Protein AF-0000000068642844 (afdb_homodimer)

Solvent-accessible surface area (backbone atoms only — not comparable to full-atom values): 12748 Å² total; per-residue (Å²): 111,54,61,69,45,54,48,54,63,33,48,51,56,61,59,34,71,66,78,51,74,64,69,47,71,67,43,57,67,47,71,71,44,76,55,94,58,33,40,36,38,28,35,49,45,54,92,44,57,76,65,38,36,36,42,37,24,33,62,38,26,40,36,41,37,33,53,36,61,49,95,71,37,71,58,40,59,36,77,45,76,43,80,50,61,90,54,42,29,34,56,38,30,31,28,41,70,45,94,80,23,37,37,41,37,35,28,30,41,31,71,91,63,46,71,77,67,76,119,107,56,62,69,45,55,47,54,62,34,48,50,57,63,59,35,72,67,78,54,73,62,70,46,72,68,45,56,66,46,70,72,43,76,55,94,60,32,39,35,38,30,34,49,45,52,91,46,56,74,66,36,35,34,43,36,22,33,63,40,26,40,35,41,37,33,54,36,63,48,97,76,35,73,59,39,59,39,77,46,76,44,80,50,59,89,55,42,29,35,58,37,28,31,28,40,69,44,94,82,23,37,37,39,37,35,28,29,40,31,71,92,64,46,69,76,68,73,120

Secondary structure (DSSP, 8-state):
--HHHHHHHTHHHHS----S---S----B---EEETTEEEEEEE-TTS-GGGEEEEEETTEEEEEEEEEETTEEEEEEEEEEEPPTTEEEEEEEEEE-TTSEEEEEEEEPGGG------/--HHHHHHHTHHHHS----S---S----B---EEETTEEEEEEE-TTS-GGGEEEEEETTEEEEEEEEEETTEEEEEEEEEEEPPTTEEEEEEEEEE-TTSEEEEEEEEPGGG------

pLDDT: mean 72.91, std 22.89, range [21.0, 96.38]

Nearest PDB structures (foldseek):
  4m5t-assembly3_A  TM=8.965E-01  e=1.259E-07  Homo sapiens
  3l1f-assembly1_A-2  TM=8.353E-01  e=9.390E-08  Bos taurus
  3l1e-assembly1_A-2  TM=8.407E-01  e=1.056E-07  Bos taurus
  7pe3-assembly1_B  TM=7.531E-01  e=1.172E-06  Caenorhabditis elegans
  7pe3-assembly1_A  TM=6.567E-01  e=1.593E-07  Caenorhabditis elegans

Structure (mmCIF, N/CA/C/O backbone):
data_AF-0000000068642844-model_v1
#
loop_
_entity.id
_entity.type
_entity.pdbx_description
1 polymer 'SHSP domain-containing protein'
#
loop_
_atom_site.group_PDB
_atom_site.id
_atom_site.type_symbol
_atom_site.label_atom_id
_atom_site.label_alt_id
_atom_site.label_comp_id
_atom_site.label_asym_id
_atom_site.label_entity_id
_atom_site.label_seq_id
_atom_site.pdbx_PDB_ins_code
_atom_site.Cartn_x
_atom_site.Cartn_y
_atom_site.Cartn_z
_atom_site.occupancy
_atom_site.B_iso_or_equiv
_atom_site.auth_seq_id
_atom_site.auth_comp_id
_atom_site.auth_asym_id
_atom_site.auth_atom_id
_atom_site.pdbx_PDB_model_num
ATOM 1 N N . MET A 1 1 ? -1.333 -20.781 7.055 1 21.02 1 MET A N 1
ATOM 2 C CA . MET A 1 1 ? -2.396 -20.062 6.367 1 21.02 1 MET A CA 1
ATOM 3 C C . MET A 1 1 ? -2.52 -18.641 6.902 1 21.02 1 MET A C 1
ATOM 5 O O . MET A 1 1 ? -3.189 -17.797 6.301 1 21.02 1 MET A O 1
ATOM 9 N N . ILE A 1 2 ? -2.156 -18.453 8.125 1 24.56 2 ILE A N 1
ATOM 10 C CA . ILE A 1 2 ? -2.572 -17.5 9.148 1 24.56 2 ILE A CA 1
ATOM 11 C C . ILE A 1 2 ? -1.761 -16.219 9.023 1 24.56 2 ILE A C 1
ATOM 13 O O . ILE A 1 2 ? -2.008 -15.25 9.742 1 24.56 2 ILE A O 1
ATOM 17 N N . TYR A 1 3 ? -0.705 -16.375 8.148 1 29.3 3 TYR A N 1
ATOM 18 C CA . TYR A 1 3 ? 0.288 -15.359 8.477 1 29.3 3 TYR A CA 1
ATOM 19 C C . TYR A 1 3 ? -0.154 -13.992 7.977 1 29.3 3 TYR A C 1
ATOM 21 O O . TYR A 1 3 ? -0.061 -13 8.703 1 29.3 3 TYR A O 1
ATOM 29 N N . ALA A 1 4 ? -0.386 -13.984 6.707 1 34.44 4 ALA A N 1
ATOM 30 C CA . ALA A 1 4 ? -0.842 -12.68 6.234 1 34.44 4 ALA A CA 1
ATOM 31 C C . ALA A 1 4 ? -2.146 -12.273 6.918 1 34.44 4 ALA A C 1
ATOM 33 O O . ALA A 1 4 ? -2.49 -11.094 6.957 1 34.44 4 ALA A O 1
ATOM 34 N N . THR A 1 5 ? -2.861 -13.336 7.203 1 36.44 5 THR A N 1
ATOM 35 C CA . THR A 1 5 ? -4.129 -13.094 7.883 1 36.44 5 THR A CA 1
ATOM 36 C C . THR A 1 5 ? -3.902 -12.391 9.219 1 36.44 5 THR A C 1
ATOM 38 O O . THR A 1 5 ? -4.68 -11.523 9.602 1 36.44 5 THR A O 1
ATOM 41 N N . LEU A 1 6 ? -2.9 -12.844 9.93 1 34.53 6 LEU A N 1
ATOM 42 C CA . LEU A 1 6 ? -2.635 -12.297 11.258 1 34.53 6 LEU A CA 1
ATOM 43 C C . LEU A 1 6 ? -2.186 -10.844 11.164 1 34.53 6 LEU A C 1
ATOM 45 O O . LEU A 1 6 ? -2.504 -10.039 12.039 1 34.53 6 LEU A O 1
ATOM 49 N N . ILE A 1 7 ? -1.328 -10.617 10.18 1 40.53 7 ILE A N 1
ATOM 50 C CA . ILE A 1 7 ? -0.937 -9.219 10.047 1 40.53 7 ILE A CA 1
ATOM 51 C C . ILE A 1 7 ? -2.176 -8.359 9.82 1 40.53 7 ILE A C 1
ATOM 53 O O . ILE A 1 7 ? -2.314 -7.289 10.422 1 40.53 7 ILE A O 1
ATOM 57 N N . ILE A 1 8 ? -2.965 -8.797 8.82 1 43.09 8 ILE A N 1
ATOM 58 C CA . ILE A 1 8 ? -4.113 -8.086 8.273 1 43.09 8 ILE A CA 1
ATOM 59 C C . ILE A 1 8 ? -5.301 -8.211 9.227 1 43.09 8 ILE A C 1
ATOM 61 O O . ILE A 1 8 ? -6.242 -7.414 9.172 1 43.09 8 ILE A O 1
ATOM 65 N N . SER A 1 9 ? -5.48 -9.438 9.727 1 37.12 9 SER A N 1
ATOM 66 C CA . SER A 1 9 ? -6.688 -9.531 10.547 1 37.12 9 SER A CA 1
ATOM 67 C C . SER A 1 9 ? -6.895 -8.273 11.375 1 37.12 9 SER A C 1
ATOM 69 O O . SER A 1 9 ? -7.996 -7.723 11.414 1 37.12 9 SER A O 1
ATOM 71 N N . ASP A 1 10 ? -6.242 -8.148 12.539 1 35.81 10 ASP A N 1
ATOM 72 C CA . ASP A 1 10 ? -6.559 -6.941 13.305 1 35.81 10 ASP A CA 1
ATOM 73 C C . ASP A 1 10 ? -5.699 -5.762 12.852 1 35.81 10 ASP A C 1
ATOM 75 O O . ASP A 1 10 ? -4.559 -5.617 13.289 1 35.81 10 ASP A O 1
ATOM 79 N N . ALA A 1 11 ? -5.605 -5.527 11.539 1 41.84 11 ALA A N 1
ATOM 80 C CA . ALA A 1 11 ? -5.023 -4.199 11.352 1 41.84 11 ALA A CA 1
ATOM 81 C C . ALA A 1 11 ? -5.137 -3.363 12.625 1 41.84 11 ALA A C 1
ATOM 83 O O . ALA A 1 11 ? -4.27 -2.535 12.906 1 41.84 11 ALA A O 1
ATOM 84 N N . ARG A 1 12 ? -6.316 -3.461 13.211 1 42.38 12 ARG A N 1
ATOM 85 C CA . ARG A 1 12 ? -6.434 -3.021 14.594 1 42.38 12 ARG A CA 1
ATOM 86 C C . ARG A 1 12 ? -5.375 -3.682 15.469 1 42.38 12 ARG A C 1
ATOM 88 O O . ARG A 1 12 ? -4.883 -3.074 16.422 1 42.38 12 ARG A O 1
ATOM 95 N N . SER A 1 13 ? -5.242 -4.996 15.383 1 40.84 13 SER A N 1
ATOM 96 C CA . SER A 1 13 ? -4.242 -5.699 16.172 1 40.84 13 SER A CA 1
ATOM 97 C C . SER A 1 13 ? -2.83 -5.289 15.773 1 40.84 13 SER A C 1
ATOM 99 O O . SER A 1 13 ? -1.919 -5.289 16.609 1 40.84 13 SER A O 1
ATOM 101 N N . VAL A 1 14 ? -2.469 -5.359 14.508 1 39.28 14 VAL A N 1
ATOM 102 C CA . VAL A 1 14 ? -1.163 -4.82 14.141 1 39.28 14 VAL A CA 1
ATOM 103 C C . VAL A 1 14 ? -1.041 -3.383 14.641 1 39.28 14 VAL A C 1
ATOM 105 O O . VAL A 1 14 ? 0.034 -2.955 15.07 1 39.28 14 VAL A O 1
ATOM 108 N N . PHE A 1 15 ? -1.963 -2.588 14.32 1 45.53 15 PHE A N 1
ATOM 109 C CA . PHE A 1 15 ? -1.965 -1.249 14.898 1 45.53 15 PHE A CA 1
ATOM 110 C C . PHE A 1 15 ? -2.609 -1.258 16.281 1 45.53 15 PHE A C 1
ATOM 112 O O . PHE A 1 15 ? -2.592 -0.247 16.984 1 45.53 15 PHE A O 1
ATOM 119 N N . GLY A 1 16 ? -2.41 -2.307 16.953 1 41.41 16 GLY A N 1
ATOM 120 C CA . GLY A 1 16 ? -2.891 -2.457 18.328 1 41.41 16 GLY A CA 1
ATOM 121 C C . GLY A 1 16 ? -4.074 -1.562 18.641 1 41.41 16 GLY A C 1
ATOM 122 O O . GLY A 1 16 ? -4.328 -0.585 17.938 1 41.41 16 GLY A O 1
ATOM 123 N N . PRO A 1 17 ? -5.074 -2.119 19.281 1 39.34 17 PRO A N 1
ATOM 124 C CA . PRO A 1 17 ? -6.137 -1.255 19.797 1 39.34 17 PRO A CA 1
ATOM 125 C C . PRO A 1 17 ? -5.602 0.065 20.344 1 39.34 17 PRO A C 1
ATOM 127 O O . PRO A 1 17 ? -4.672 0.069 21.156 1 39.34 17 PRO A O 1
ATOM 130 N N . THR A 1 18 ? -5.379 0.963 19.547 1 38.22 18 THR A N 1
ATOM 131 C CA . THR A 1 18 ? -5.102 2.197 20.266 1 38.22 18 THR A CA 1
ATOM 132 C C . THR A 1 18 ? -6.156 2.436 21.344 1 38.22 18 THR A C 1
ATOM 134 O O . THR A 1 18 ? -7.352 2.469 21.062 1 38.22 18 THR A O 1
ATOM 137 N N . SER A 1 19 ? -6.043 1.751 22.422 1 38.59 19 SER A N 1
ATOM 138 C CA . SER A 1 19 ? -6.848 2.023 23.609 1 38.59 19 SER A CA 1
ATOM 139 C C . SER A 1 19 ? -7.344 3.465 23.625 1 38.59 19 SER A C 1
ATOM 141 O O . SER A 1 19 ? -8 3.893 24.578 1 38.59 19 SER A O 1
ATOM 143 N N . GLY A 1 20 ? -6.594 4.422 23.125 1 38.56 20 GLY A N 1
ATOM 144 C CA . GLY A 1 20 ? -7.129 5.746 23.391 1 38.56 20 GLY A CA 1
ATOM 145 C C . GLY A 1 20 ? -8.477 5.992 22.734 1 38.56 20 GLY A C 1
ATOM 146 O O . GLY A 1 20 ? -8.867 5.266 21.828 1 38.56 20 GLY A O 1
ATOM 147 N N . THR A 1 21 ? -9.367 6.605 23.5 1 37.5 21 THR A N 1
ATOM 148 C CA . THR A 1 21 ? -10.656 7.137 23.078 1 37.5 21 THR A CA 1
ATOM 149 C C . THR A 1 21 ? -10.578 7.641 21.641 1 37.5 21 THR A C 1
ATOM 151 O O . THR A 1 21 ? -9.805 8.547 21.328 1 37.5 21 THR A O 1
ATOM 154 N N . VAL A 1 22 ? -10.383 6.754 20.719 1 41.34 22 VAL A N 1
ATOM 155 C CA . VAL A 1 22 ? -10.508 7.152 19.328 1 41.34 22 VAL A CA 1
ATOM 156 C C . VAL A 1 22 ? -11.617 8.195 19.172 1 41.34 22 VAL A C 1
ATOM 158 O O . VAL A 1 22 ? -12.805 7.859 19.219 1 41.34 22 VAL A O 1
ATOM 161 N N . THR A 1 23 ? -11.664 9.133 20.031 1 40.03 23 THR A N 1
ATOM 162 C CA . THR A 1 23 ? -12.609 10.211 19.75 1 40.03 23 THR A CA 1
ATOM 163 C C . THR A 1 23 ? -12.484 10.688 18.312 1 40.03 23 THR A C 1
ATOM 165 O O . THR A 1 23 ? -13.016 11.742 17.953 1 40.03 23 THR A O 1
ATOM 168 N N . GLY A 1 24 ? -11.383 10.305 17.688 1 40.66 24 GLY A N 1
ATOM 169 C CA . GLY A 1 24 ? -11.242 11.047 16.438 1 40.66 24 GLY A CA 1
ATOM 170 C C . GLY A 1 24 ? -12.328 10.727 15.43 1 40.66 24 GLY A C 1
ATOM 171 O O . GLY A 1 24 ? -12.945 9.664 15.492 1 40.66 24 GLY A O 1
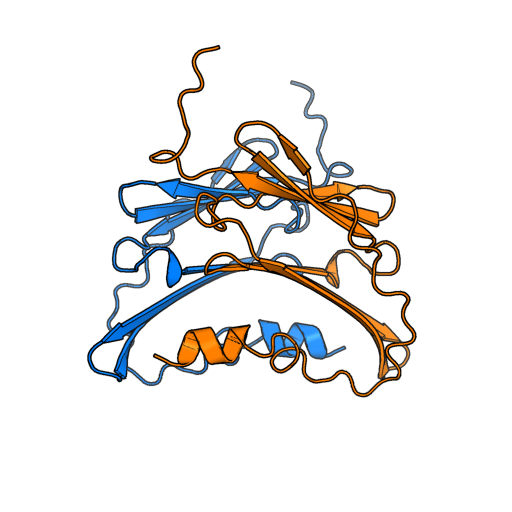ATOM 172 N N . ARG A 1 25 ? -13.031 11.711 15 1 40.5 25 ARG A N 1
ATOM 173 C CA . ARG A 1 25 ? -13.953 11.617 13.875 1 40.5 25 ARG A CA 1
ATOM 174 C C . ARG A 1 25 ? -13.445 10.617 12.836 1 40.5 25 ARG A C 1
ATOM 176 O O . ARG A 1 25 ? -12.297 10.695 12.398 1 40.5 25 ARG A O 1
ATOM 183 N N . PRO A 1 26 ? -13.938 9.367 12.883 1 45.16 26 PRO A N 1
ATOM 184 C CA . PRO A 1 26 ? -13.555 8.453 11.805 1 45.16 26 PRO A CA 1
ATOM 185 C C . PRO A 1 26 ? -13.227 9.18 10.5 1 45.16 26 PRO A C 1
ATOM 187 O O . PRO A 1 26 ? -13.891 10.156 10.148 1 45.16 26 PRO A O 1
ATOM 190 N N . ALA A 1 27 ? -12 9.398 10.211 1 49.88 27 ALA A N 1
ATOM 191 C CA . ALA A 1 27 ? -11.734 9.945 8.875 1 49.88 27 ALA A CA 1
ATOM 192 C C . ALA A 1 27 ? -12.852 9.57 7.902 1 49.88 27 ALA A C 1
ATOM 194 O O . ALA A 1 27 ? -13.305 8.43 7.883 1 49.88 27 ALA A O 1
ATOM 195 N N . SER A 1 28 ? -13.844 10.438 7.746 1 55.81 28 SER A N 1
ATOM 196 C CA . SER A 1 28 ? -14.984 10.25 6.848 1 55.81 28 SER A CA 1
ATOM 197 C C . SER A 1 28 ? -14.555 9.586 5.547 1 55.81 28 SER A C 1
ATOM 199 O O . SER A 1 28 ? -13.586 10.008 4.914 1 55.81 28 SER A O 1
ATOM 201 N N . MET A 1 29 ? -14.57 8.219 5.535 1 61.22 29 MET A N 1
ATOM 202 C CA . MET A 1 29 ? -14.5 7.488 4.27 1 61.22 29 MET A CA 1
ATOM 203 C C . MET A 1 29 ? -15.344 8.18 3.197 1 61.22 29 MET A C 1
ATOM 205 O O . MET A 1 29 ? -16.5 8.523 3.438 1 61.22 29 MET A O 1
ATOM 209 N N . GLY A 1 30 ? -14.617 8.875 2.34 1 63.72 30 GLY A N 1
ATOM 210 C CA . GLY A 1 30 ? -15.414 9.461 1.272 1 63.72 30 GLY A CA 1
ATOM 211 C C . GLY A 1 30 ? -16.062 8.422 0.377 1 63.72 30 GLY A C 1
ATOM 212 O O . GLY A 1 30 ? -15.992 7.223 0.653 1 63.72 30 GLY A O 1
ATOM 213 N N . MET A 1 31 ? -16.609 8.82 -0.759 1 61 31 MET A N 1
ATOM 214 C CA . MET A 1 31 ? -17.453 8.211 -1.784 1 61 31 MET A CA 1
ATOM 215 C C . MET A 1 31 ? -16.703 7.078 -2.49 1 61 31 MET A C 1
ATOM 217 O O . MET A 1 31 ? -15.586 7.27 -2.961 1 61 31 MET A O 1
ATOM 221 N N . VAL A 1 32 ? -17 5.863 -2.148 1 75.19 32 VAL A N 1
ATOM 222 C CA . VAL A 1 32 ? -16.594 4.723 -2.967 1 75.19 32 VAL A CA 1
ATOM 223 C C . VAL A 1 32 ? -17.406 4.703 -4.258 1 75.19 32 VAL A C 1
ATOM 225 O O . VAL A 1 32 ? -18.641 4.68 -4.223 1 75.19 32 VAL A O 1
ATOM 228 N N . ARG A 1 33 ? -16.734 5.074 -5.406 1 80.69 33 ARG A N 1
ATOM 229 C CA . ARG A 1 33 ? -17.406 5.047 -6.703 1 80.69 33 ARG A CA 1
ATOM 230 C C . ARG A 1 33 ? -16.719 4.07 -7.652 1 80.69 33 ARG A C 1
ATOM 232 O O . ARG A 1 33 ? -15.492 3.951 -7.652 1 80.69 33 ARG A O 1
ATOM 239 N N . SER A 1 34 ? -17.453 3.236 -8.219 1 80 34 SER A N 1
ATOM 240 C CA . SER A 1 34 ? -16.969 2.412 -9.312 1 80 34 SER A CA 1
ATOM 241 C C . SER A 1 34 ? -17.172 3.098 -10.656 1 80 34 SER A C 1
ATOM 243 O O . SER A 1 34 ? -18.297 3.5 -10.992 1 80 34 SER A O 1
ATOM 245 N N . LEU A 1 35 ? -16.141 3.562 -11.242 1 79.12 35 LEU A N 1
ATOM 246 C CA . LEU A 1 35 ? -16.203 4.18 -12.562 1 79.12 35 LEU A CA 1
ATOM 247 C C . LEU A 1 35 ? -15.531 3.295 -13.609 1 79.12 35 LEU A C 1
ATOM 249 O O . LEU A 1 35 ? -14.305 3.246 -13.695 1 79.12 35 LEU A O 1
ATOM 253 N N . GLY A 1 36 ? -16.406 2.594 -14.422 1 82.06 36 GLY A N 1
ATOM 254 C CA . GLY A 1 36 ? -15.828 1.775 -15.477 1 82.06 36 GLY A CA 1
ATOM 255 C C . GLY A 1 36 ? -14.953 0.649 -14.945 1 82.06 36 GLY A C 1
ATOM 256 O O . GLY A 1 36 ? -15.445 -0.25 -14.258 1 82.06 36 GLY A O 1
ATOM 257 N N . GLU A 1 37 ? -13.516 0.896 -15.172 1 87.25 37 GLU A N 1
ATOM 258 C CA . GLU A 1 37 ? -12.578 -0.159 -14.812 1 87.25 37 GLU A CA 1
ATOM 259 C C . GLU A 1 37 ? -11.852 0.16 -13.508 1 87.25 37 GLU A C 1
ATOM 261 O O . GLU A 1 37 ? -10.953 -0.573 -13.094 1 87.25 37 GLU A O 1
ATOM 266 N N . SER A 1 38 ? -12.375 1.254 -12.992 1 91.12 38 SER A N 1
ATOM 267 C CA . SER A 1 38 ? -11.664 1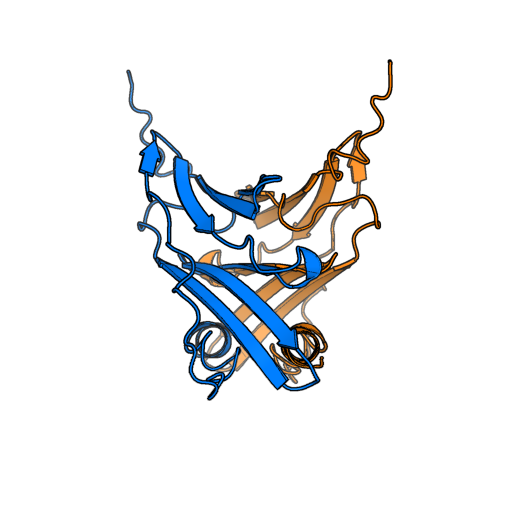.666 -11.789 1 91.12 38 SER A CA 1
ATOM 268 C C . SER A 1 38 ? -12.617 1.78 -10.602 1 91.12 38 SER A C 1
ATOM 270 O O . SER A 1 38 ? -13.812 2.023 -10.773 1 91.12 38 SER A O 1
ATOM 272 N N . TYR A 1 39 ? -12.164 1.464 -9.398 1 91.19 39 TYR A N 1
ATOM 273 C CA . TYR A 1 39 ? -12.82 1.648 -8.109 1 91.19 39 TYR A CA 1
ATOM 274 C C . TYR A 1 39 ? -12.102 2.705 -7.277 1 91.19 39 TYR A C 1
ATOM 276 O O . TYR A 1 39 ? -10.891 2.621 -7.07 1 91.19 39 TYR A O 1
ATOM 284 N N . TYR A 1 40 ? -12.922 3.744 -6.824 1 92.25 40 TYR A N 1
ATOM 285 C CA . TYR A 1 40 ? -12.312 4.863 -6.117 1 92.25 40 TYR A CA 1
ATOM 286 C C . TYR A 1 40 ? -12.766 4.906 -4.664 1 92.25 40 TYR A C 1
ATOM 288 O O . TYR A 1 40 ? -13.938 4.652 -4.367 1 92.25 40 TYR A O 1
ATOM 296 N N . MET A 1 41 ? -11.852 5.242 -3.773 1 91.19 41 MET A N 1
ATOM 297 C CA . MET A 1 41 ? -12.125 5.516 -2.365 1 91.19 41 MET A CA 1
ATOM 298 C C . MET A 1 41 ? -11.32 6.719 -1.879 1 91.19 41 MET A C 1
ATOM 300 O O . MET A 1 41 ? -10.266 7.027 -2.428 1 91.19 41 MET A O 1
ATOM 304 N N . SER A 1 42 ? -11.914 7.41 -0.934 1 92.06 42 SER A N 1
ATOM 305 C CA . SER A 1 42 ? -11.211 8.57 -0.393 1 92.06 42 SER A CA 1
ATOM 306 C C . SER A 1 42 ? -11.273 8.594 1.131 1 92.06 42 SER A C 1
ATOM 308 O O . SER A 1 42 ? -12.219 8.07 1.729 1 92.06 42 SER A O 1
ATOM 310 N N . ALA A 1 43 ? -10.297 9.047 1.721 1 90.88 43 ALA A N 1
ATOM 311 C CA . ALA A 1 43 ? -10.195 9.195 3.17 1 90.88 43 ALA A CA 1
ATOM 312 C C . ALA A 1 43 ? -9.68 10.586 3.543 1 90.88 43 ALA A C 1
ATOM 314 O O . ALA A 1 43 ? -8.711 11.07 2.955 1 90.88 43 ALA A O 1
ATOM 315 N N . ASP A 1 44 ? -10.398 11.164 4.445 1 91.06 44 ASP A N 1
ATOM 316 C CA . ASP A 1 44 ? -9.922 12.438 4.977 1 91.06 44 ASP A CA 1
ATOM 317 C C . ASP A 1 44 ? -8.828 12.219 6.023 1 91.06 44 ASP A C 1
ATOM 319 O O . ASP A 1 44 ? -9.109 11.75 7.129 1 91.06 44 ASP A O 1
ATOM 323 N N . VAL A 1 45 ? -7.598 12.539 5.605 1 91.56 45 VAL A N 1
ATOM 324 C CA . VAL A 1 45 ? -6.461 12.359 6.5 1 91.56 45 VAL A CA 1
ATOM 325 C C . VAL A 1 45 ? -5.789 13.711 6.758 1 91.56 45 VAL A C 1
ATOM 327 O O . VAL A 1 45 ? -4.57 13.773 6.93 1 91.56 45 VAL A O 1
ATOM 330 N N . SER A 1 46 ? -6.562 14.719 6.746 1 91.75 46 SER A N 1
ATOM 331 C CA . SER A 1 46 ? -6.051 16.078 6.855 1 91.75 46 SER A CA 1
ATOM 332 C C . SER A 1 46 ? -5.473 16.344 8.242 1 91.75 46 SER A C 1
ATOM 334 O O . SER A 1 46 ? -4.684 17.281 8.422 1 91.75 46 SER A O 1
ATOM 336 N N . GLN A 1 47 ? -5.809 15.641 9.195 1 87.5 47 GLN A N 1
ATOM 337 C CA . GLN A 1 47 ? -5.34 15.891 10.555 1 87.5 47 GLN A CA 1
ATOM 338 C C . GLN A 1 47 ? -3.996 15.211 10.812 1 87.5 47 GLN A C 1
ATOM 340 O O . GLN A 1 47 ? -3.371 15.438 11.852 1 87.5 47 GLN A O 1
ATOM 345 N N . 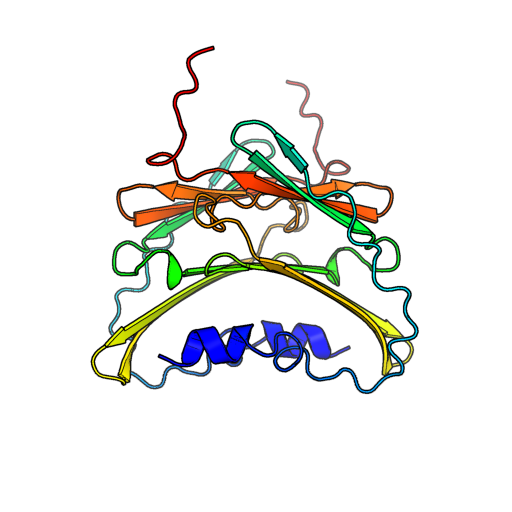PHE A 1 48 ? -3.562 14.492 9.805 1 89.19 48 PHE A N 1
ATOM 346 C CA . PHE A 1 48 ? -2.318 13.75 9.961 1 89.19 48 PHE A CA 1
ATOM 347 C C . PHE A 1 48 ? -1.241 14.297 9.031 1 89.19 48 PHE A C 1
ATOM 349 O O . PHE A 1 48 ? -1.55 14.852 7.973 1 89.19 48 PHE A O 1
ATOM 356 N N . GLU A 1 49 ? -0.035 14.102 9.484 1 89.31 49 GLU A N 1
ATOM 357 C CA . GLU A 1 49 ? 1.078 14.398 8.586 1 89.31 49 GLU A CA 1
ATOM 358 C C . GLU A 1 49 ? 1.267 13.289 7.551 1 89.31 49 GLU A C 1
ATOM 360 O O . GLU A 1 49 ? 1.056 12.117 7.852 1 89.31 49 GLU A O 1
ATOM 365 N N . PRO A 1 50 ? 1.696 13.688 6.367 1 91.44 50 PRO A N 1
ATOM 366 C CA . PRO A 1 50 ? 1.868 12.688 5.309 1 91.44 50 PRO A CA 1
ATOM 367 C C . PRO A 1 50 ? 2.754 11.516 5.738 1 91.44 50 PRO A C 1
ATOM 369 O O . PRO A 1 50 ? 2.488 10.375 5.371 1 91.44 50 PRO A O 1
ATOM 372 N N . HIS A 1 51 ? 3.764 11.773 6.52 1 89.19 51 HIS A N 1
ATOM 373 C CA . HIS A 1 51 ? 4.688 10.711 6.887 1 89.19 51 HIS A CA 1
ATOM 374 C C . HIS A 1 51 ? 4.086 9.797 7.949 1 89.19 51 HIS A C 1
ATOM 376 O O . HIS A 1 51 ? 4.672 8.766 8.297 1 89.19 51 HIS A O 1
ATOM 382 N N . ASP A 1 52 ? 2.859 10.18 8.445 1 88.38 52 ASP A N 1
ATOM 383 C CA . ASP A 1 52 ? 2.172 9.367 9.445 1 88.38 52 ASP A CA 1
ATOM 384 C C . ASP A 1 52 ? 1.091 8.508 8.805 1 88.38 52 ASP A C 1
ATOM 386 O O . ASP A 1 52 ? 0.327 7.836 9.5 1 88.38 52 ASP A O 1
ATOM 390 N N . ILE A 1 53 ? 1.006 8.523 7.531 1 91.5 53 ILE A N 1
ATOM 391 C CA . ILE A 1 53 ? -0.03 7.805 6.801 1 91.5 53 ILE A CA 1
ATOM 392 C C . ILE A 1 53 ? 0.565 6.547 6.168 1 91.5 53 ILE A C 1
ATOM 394 O O . ILE A 1 53 ? 1.668 6.582 5.617 1 91.5 53 ILE A O 1
ATOM 398 N N . VAL A 1 54 ? -0.151 5.441 6.309 1 91.25 54 VAL A N 1
ATOM 399 C CA . VAL A 1 54 ? 0.222 4.156 5.734 1 91.25 54 VAL A CA 1
ATOM 400 C C . VAL A 1 54 ? -0.861 3.689 4.762 1 91.25 54 VAL A C 1
ATOM 402 O O . VAL A 1 54 ? -2.051 3.729 5.086 1 91.25 54 VAL A O 1
ATOM 405 N N . LEU A 1 55 ? -0.478 3.354 3.572 1 95.19 55 LEU A N 1
ATOM 406 C CA . LEU A 1 55 ? -1.357 2.734 2.586 1 95.19 55 LEU A CA 1
ATOM 407 C C . LEU A 1 55 ? -0.933 1.298 2.305 1 95.19 55 LEU A C 1
ATOM 409 O O . LEU A 1 55 ? 0.224 1.044 1.958 1 95.19 55 LEU A O 1
ATOM 413 N N . MET A 1 56 ? -1.905 0.35 2.469 1 93.94 56 MET A N 1
ATOM 414 C CA . MET A 1 56 ? -1.607 -1.068 2.287 1 93.94 56 MET A CA 1
ATOM 415 C C . MET A 1 56 ? -2.627 -1.723 1.361 1 93.94 56 MET A C 1
ATOM 417 O O . MET A 1 56 ? -3.828 -1.475 1.479 1 93.94 56 MET A O 1
ATOM 421 N N . ALA A 1 57 ? -2.146 -2.49 0.457 1 95.62 57 ALA A N 1
ATOM 422 C CA . ALA A 1 57 ? -2.992 -3.256 -0.455 1 95.62 57 ALA A CA 1
ATOM 423 C C . ALA A 1 57 ? -2.662 -4.746 -0.39 1 95.62 57 ALA A C 1
ATOM 425 O O . ALA A 1 57 ? -1.501 -5.137 -0.533 1 95.62 57 ALA A O 1
ATOM 426 N N . TYR A 1 58 ? -3.672 -5.574 -0.078 1 89.81 58 TYR A N 1
ATOM 427 C CA . TYR A 1 58 ? -3.471 -7.02 -0.028 1 89.81 58 TYR A CA 1
ATOM 428 C C . TYR A 1 58 ? -4.805 -7.758 -0.053 1 89.81 58 TYR A C 1
ATOM 430 O O . TYR A 1 58 ? -5.797 -7.273 0.491 1 89.81 58 TYR A O 1
ATOM 438 N N . ASN A 1 59 ? -4.766 -8.883 -0.654 1 89.56 59 ASN A N 1
ATOM 439 C CA . ASN A 1 59 ? -5.844 -9.859 -0.583 1 89.56 59 ASN A CA 1
ATOM 440 C C . ASN A 1 59 ? -7.215 -9.18 -0.63 1 89.56 59 ASN A C 1
ATOM 442 O O . ASN A 1 59 ? -8.055 -9.406 0.244 1 89.56 59 ASN A O 1
ATOM 446 N N . HIS A 1 60 ? -7.527 -8.391 -1.536 1 91.81 60 HIS A N 1
ATOM 447 C CA . HIS A 1 60 ? -8.789 -7.715 -1.821 1 91.81 60 HIS A CA 1
ATOM 448 C C . HIS A 1 60 ? -9.047 -6.582 -0.833 1 91.81 60 HIS A C 1
ATOM 450 O O . HIS A 1 60 ? -10.172 -6.078 -0.737 1 91.81 60 HIS A O 1
ATOM 456 N N . ASN A 1 61 ? -8.047 -6.223 -0.079 1 90.62 61 ASN A N 1
ATOM 457 C CA . ASN A 1 61 ? -8.203 -5.148 0.898 1 90.62 61 ASN A CA 1
ATOM 458 C C . ASN A 1 61 ? -7.305 -3.959 0.57 1 90.62 61 ASN A C 1
ATOM 460 O O . ASN A 1 61 ? -6.16 -4.133 0.149 1 90.62 61 ASN A O 1
ATOM 464 N N . ILE A 1 62 ? -7.895 -2.814 0.751 1 92.06 62 ILE A N 1
ATOM 465 C CA . ILE A 1 62 ? -7.129 -1.58 0.877 1 92.06 62 ILE A CA 1
ATOM 466 C C . ILE A 1 62 ? -7.242 -1.046 2.303 1 92.06 62 ILE A C 1
ATOM 468 O O . ILE A 1 62 ? -8.352 -0.878 2.824 1 92.06 62 ILE A O 1
ATOM 472 N N . VAL A 1 63 ? -6.133 -0.782 2.916 1 90 63 VAL A N 1
ATOM 473 C CA . VAL A 1 63 ? -6.121 -0.269 4.281 1 90 63 VAL A CA 1
ATOM 474 C C . VAL A 1 63 ? -5.395 1.072 4.324 1 90 63 VAL A C 1
ATOM 476 O O . VAL A 1 63 ? -4.277 1.196 3.82 1 90 63 VAL A O 1
ATOM 479 N N . ILE A 1 64 ? -6.027 2.01 4.832 1 91.81 64 ILE A N 1
ATOM 480 C CA . ILE A 1 64 ? -5.418 3.295 5.156 1 91.81 64 ILE A CA 1
ATOM 481 C C . ILE A 1 64 ? -5.312 3.449 6.672 1 91.81 64 ILE A C 1
ATOM 483 O O . ILE A 1 64 ? -6.309 3.311 7.387 1 91.81 64 ILE A O 1
ATOM 487 N N . HIS A 1 65 ? -4.145 3.637 7.09 1 88.25 65 HIS A N 1
ATOM 488 C CA . HIS A 1 65 ? -3.891 3.818 8.516 1 88.25 65 HIS A CA 1
ATOM 489 C C . HIS A 1 65 ? -3.086 5.09 8.773 1 88.25 65 HIS A C 1
ATOM 491 O O . HIS A 1 65 ? -2.135 5.383 8.047 1 88.25 65 HIS A O 1
ATOM 497 N N . ALA A 1 66 ? -3.5 5.883 9.781 1 87.88 66 ALA A N 1
ATOM 498 C CA . ALA A 1 66 ? -2.76 7.082 10.164 1 87.88 66 ALA A CA 1
ATOM 499 C C . ALA A 1 66 ? -2.775 7.27 11.68 1 87.88 66 ALA A C 1
ATOM 501 O O . ALA A 1 66 ? -3.777 6.98 12.336 1 87.88 66 ALA A O 1
ATOM 502 N N . GLU A 1 67 ? -1.654 7.723 12.195 1 79.88 67 GLU A N 1
ATOM 503 C CA . GLU A 1 67 ? -1.557 7.949 13.633 1 79.88 67 GLU A CA 1
ATOM 504 C C . GLU A 1 67 ? -0.806 9.242 13.938 1 79.88 67 GLU A C 1
ATOM 506 O O . GLU A 1 67 ? 0.179 9.57 13.273 1 79.88 67 GLU A O 1
ATOM 511 N N . LYS A 1 68 ? -1.471 9.984 14.836 1 78 68 LYS A N 1
ATOM 512 C CA . LYS A 1 68 ? -0.822 11.18 15.375 1 78 68 LYS A CA 1
ATOM 513 C C . LYS A 1 68 ? -0.359 10.953 16.812 1 78 68 LYS A C 1
ATOM 515 O O . LYS A 1 68 ? -1.088 10.375 17.625 1 78 68 LYS A O 1
ATOM 520 N N . VAL A 1 69 ? 0.979 11.109 17.016 1 67.25 69 VAL A N 1
ATOM 521 C CA . VAL A 1 69 ? 1.484 10.977 18.375 1 67.25 69 VAL A CA 1
ATOM 522 C C . VAL A 1 69 ? 1.742 12.359 18.969 1 67.25 69 VAL A C 1
ATOM 524 O O . VAL A 1 69 ? 2.434 13.18 18.359 1 67.25 69 VAL A O 1
ATOM 527 N N . SER A 1 70 ? 0.804 12.742 19.797 1 64 70 SER A N 1
ATOM 528 C CA . SER A 1 70 ? 1.021 13.969 20.547 1 64 70 SER A CA 1
ATOM 529 C C . SER A 1 70 ? 1.493 13.68 21.969 1 64 70 SER A C 1
ATOM 531 O O . SER A 1 70 ? 0.851 12.922 22.703 1 64 70 SER A O 1
ATOM 533 N N . ASP A 1 71 ? 2.479 14.508 22.375 1 63.41 71 ASP A N 1
ATOM 534 C CA . ASP A 1 71 ? 3.051 14.477 23.719 1 63.41 71 ASP A CA 1
ATOM 535 C C . ASP A 1 71 ? 3.344 13.047 24.172 1 63.41 71 ASP A C 1
ATOM 537 O O . ASP A 1 71 ? 3.041 12.672 25.297 1 63.41 71 ASP A O 1
ATOM 541 N N . GLY A 1 72 ? 3.754 12.219 23.266 1 58.56 72 GLY A N 1
ATOM 542 C CA . GLY A 1 72 ? 4.172 10.867 23.594 1 58.56 72 GLY A CA 1
ATOM 543 C C . GLY A 1 72 ? 3.023 9.875 23.609 1 58.56 72 GLY A C 1
ATOM 544 O O . GLY A 1 72 ? 3.236 8.68 23.797 1 58.56 72 GLY A O 1
ATOM 545 N N . SER A 1 73 ? 1.848 10.359 23.672 1 62.03 73 SER A N 1
ATOM 546 C CA . SER A 1 73 ? 0.692 9.469 23.625 1 62.03 73 SER A CA 1
ATOM 547 C C . SER A 1 73 ? -0.013 9.547 22.281 1 62.03 73 SER A C 1
ATOM 549 O O . SER A 1 73 ? -0.034 10.609 21.656 1 62.03 73 SER A O 1
ATOM 551 N N . VAL A 1 74 ? -0.108 8.312 21.719 1 59.38 74 VAL A N 1
ATOM 552 C CA . VAL A 1 74 ? -0.927 8.289 20.516 1 59.38 74 VAL A CA 1
ATOM 553 C C . VAL A 1 74 ? -2.248 9.008 20.766 1 59.38 74 VAL A C 1
ATOM 555 O O . VAL A 1 74 ? -2.977 8.664 21.703 1 59.38 74 VAL A O 1
ATOM 558 N N . SER A 1 75 ? -2.432 10.195 20.078 1 65.75 75 SER A N 1
ATOM 559 C CA . SER A 1 75 ? -3.59 11.031 20.359 1 65.75 75 SER A CA 1
ATOM 560 C C . SER A 1 75 ? -4.758 10.688 19.453 1 65.75 75 SER A C 1
ATOM 562 O O . SER A 1 75 ? -5.883 10.492 19.906 1 65.75 75 SER A O 1
ATOM 564 N N . ASP A 1 76 ? -4.414 10.656 18.016 1 78.12 76 ASP A N 1
ATOM 565 C CA . ASP A 1 76 ? -5.504 10.406 17.078 1 78.12 76 ASP A CA 1
ATOM 566 C C . ASP A 1 76 ? -5.105 9.359 16.047 1 78.12 76 ASP A C 1
ATOM 568 O O . ASP A 1 76 ? -3.953 9.312 15.602 1 78.12 76 ASP A O 1
ATOM 572 N N . THR A 1 77 ? -5.801 8.336 15.961 1 80.56 77 THR A N 1
ATOM 573 C CA . THR A 1 77 ? -5.582 7.281 14.977 1 80.56 77 THR A CA 1
ATOM 574 C C . THR A 1 77 ? -6.754 7.195 14.008 1 80.56 77 THR A C 1
ATOM 576 O O . THR A 1 77 ? -7.891 7.508 14.367 1 80.56 77 THR A O 1
ATOM 579 N N . PHE A 1 78 ? -6.43 6.875 12.828 1 83.94 78 PHE A N 1
ATOM 580 C CA . PHE A 1 78 ? -7.41 6.617 11.781 1 83.94 78 PHE A CA 1
ATOM 581 C C . PHE A 1 78 ? -7.078 5.336 11.023 1 83.94 78 PHE A C 1
ATOM 583 O O . PHE A 1 78 ? -5.926 5.113 10.648 1 83.94 78 PHE A O 1
ATOM 590 N N . THR A 1 79 ? -8.047 4.445 10.969 1 85.25 79 THR A N 1
ATOM 591 C CA . THR A 1 79 ? -7.871 3.234 10.172 1 85.25 79 THR A CA 1
ATOM 592 C C . THR A 1 79 ? -9.125 2.951 9.344 1 85.25 79 THR A C 1
ATOM 594 O O . THR A 1 79 ? -10.242 3 9.867 1 85.25 79 THR A O 1
ATOM 597 N N . HIS A 1 80 ? -8.922 2.779 8.055 1 87.5 80 HIS A N 1
ATOM 598 C CA . HIS A 1 80 ? -10.016 2.385 7.172 1 87.5 80 HIS A CA 1
ATOM 599 C C . HIS A 1 80 ? -9.617 1.194 6.305 1 87.5 80 HIS A C 1
ATOM 601 O O . HIS A 1 80 ? -8.586 1.227 5.633 1 87.5 80 HIS A O 1
ATOM 607 N N . LYS A 1 81 ? -10.414 0.237 6.43 1 85.38 81 LYS A N 1
ATOM 608 C CA . LYS A 1 81 ? -10.211 -0.954 5.609 1 85.38 81 LYS A CA 1
ATOM 609 C C . LYS A 1 81 ? -11.352 -1.13 4.602 1 85.38 81 LYS A C 1
ATOM 611 O O . LYS A 1 81 ? -12.523 -1.094 4.973 1 85.38 81 LYS A O 1
ATOM 616 N N . THR A 1 82 ? -11.023 -1.228 3.398 1 88.81 82 THR A N 1
ATOM 617 C CA . THR A 1 82 ? -12.008 -1.42 2.338 1 88.81 82 THR A CA 1
ATOM 618 C C . THR A 1 82 ? -11.844 -2.793 1.692 1 88.81 82 THR A C 1
ATOM 620 O O . THR A 1 82 ? -10.75 -3.152 1.256 1 88.81 82 THR A O 1
ATOM 623 N N . LEU A 1 83 ? -12.969 -3.488 1.716 1 88.31 83 LEU A N 1
ATOM 624 C CA . LEU A 1 83 ? -13.008 -4.746 0.979 1 88.31 83 LEU A CA 1
ATOM 625 C C . LEU A 1 83 ? -13.422 -4.516 -0.471 1 88.31 83 LEU A C 1
ATOM 627 O O . LEU A 1 83 ? -14.492 -3.973 -0.736 1 88.31 83 LEU A O 1
ATOM 631 N N . LEU A 1 84 ? -12.547 -4.941 -1.352 1 90.44 84 LEU A N 1
ATOM 632 C CA . LEU A 1 84 ? -12.773 -4.711 -2.773 1 90.44 84 LEU A CA 1
ATOM 633 C C . LEU A 1 84 ? -13.648 -5.812 -3.371 1 90.44 84 LEU A C 1
ATOM 635 O O . LEU A 1 84 ? -13.625 -6.949 -2.898 1 90.44 84 LEU A O 1
ATOM 639 N N . PRO A 1 85 ? -14.461 -5.387 -4.422 1 90.31 85 PRO A N 1
ATOM 640 C CA . PRO A 1 85 ? -15.117 -6.453 -5.176 1 90.31 85 PRO A CA 1
ATOM 641 C C . PRO A 1 85 ? -14.141 -7.496 -5.711 1 90.31 85 PRO A C 1
ATOM 643 O O . PRO A 1 85 ? -12.953 -7.199 -5.891 1 90.31 85 PRO A O 1
ATOM 646 N N . GLU A 1 86 ? -14.68 -8.633 -5.98 1 89.69 86 GLU A N 1
ATOM 647 C CA . GLU A 1 86 ? -13.844 -9.766 -6.363 1 89.69 86 GLU A CA 1
ATOM 648 C C . GLU A 1 86 ? -13.141 -9.508 -7.691 1 89.69 86 GLU A C 1
ATOM 650 O O . GLU A 1 86 ? -12.086 -10.094 -7.965 1 89.69 86 GLU A O 1
ATOM 655 N N . ASP A 1 87 ? -13.648 -8.633 -8.469 1 90.69 87 ASP A N 1
ATOM 656 C CA . ASP A 1 87 ? -13.086 -8.422 -9.797 1 90.69 87 ASP A CA 1
ATOM 657 C C . ASP A 1 87 ? -12.055 -7.297 -9.781 1 90.69 87 ASP A C 1
ATOM 659 O O . ASP A 1 87 ? -11.57 -6.875 -10.836 1 90.69 87 ASP A O 1
ATOM 663 N N . MET A 1 88 ? -11.727 -6.809 -8.609 1 92.25 88 MET A N 1
ATOM 664 C CA . MET A 1 88 ? -10.734 -5.746 -8.508 1 92.25 88 MET A CA 1
ATOM 665 C C . MET A 1 88 ? -9.367 -6.312 -8.117 1 92.25 88 MET A C 1
ATOM 667 O O . MET A 1 88 ? -9.289 -7.324 -7.418 1 92.25 88 MET A O 1
ATOM 671 N N . ASP A 1 89 ? -8.367 -5.648 -8.594 1 93.81 89 ASP A N 1
ATOM 672 C CA . ASP A 1 89 ? -6.988 -6.02 -8.281 1 93.81 89 ASP A CA 1
ATOM 673 C C . ASP A 1 89 ? -6.375 -5.062 -7.266 1 93.81 89 ASP A C 1
ATOM 675 O O . ASP A 1 89 ? -6.004 -3.939 -7.609 1 93.81 89 ASP A O 1
ATOM 679 N N . PRO A 1 90 ? -6.16 -5.516 -6.023 1 95.31 90 PRO A N 1
ATOM 680 C CA . PRO A 1 90 ? -5.594 -4.609 -5.02 1 95.31 90 PRO A CA 1
ATOM 681 C C . PRO A 1 90 ? -4.184 -4.148 -5.367 1 95.31 90 PRO A C 1
ATOM 683 O O . PRO A 1 90 ? -3.781 -3.043 -4.996 1 95.31 90 PRO A O 1
ATOM 686 N N . LEU A 1 91 ? -3.426 -4.93 -6.109 1 95.5 91 LEU A N 1
ATOM 687 C CA . LEU A 1 91 ? -2.033 -4.613 -6.402 1 95.5 91 LEU A CA 1
ATOM 688 C C . LEU A 1 91 ? -1.937 -3.549 -7.492 1 95.5 91 LEU A C 1
ATOM 690 O O . LEU A 1 91 ? -0.864 -2.986 -7.723 1 95.5 91 LEU A O 1
ATOM 694 N N . SER A 1 92 ? -3.051 -3.221 -8.109 1 95.06 92 SER A N 1
ATOM 695 C CA . SER A 1 92 ? -3.107 -2.113 -9.055 1 95.06 92 SER A CA 1
ATOM 696 C C . SER A 1 92 ? -3.359 -0.788 -8.344 1 95.06 92 SER A C 1
ATOM 698 O O . SER A 1 92 ? -3.637 0.226 -8.992 1 95.06 92 SER A O 1
ATOM 700 N N . VAL A 1 93 ? -3.258 -0.695 -7.047 1 96.12 93 VAL A N 1
ATOM 701 C CA . VAL A 1 93 ? -3.594 0.442 -6.199 1 96.12 93 VAL A CA 1
ATOM 702 C C . VAL A 1 93 ? -2.809 1.673 -6.645 1 96.12 93 VAL A C 1
ATOM 704 O O . VAL A 1 93 ? -1.633 1.57 -7.004 1 96.12 93 VAL A O 1
ATOM 707 N N . SER A 1 94 ? -3.457 2.766 -6.699 1 95.75 94 SER A N 1
ATOM 708 C CA . SER A 1 94 ? -2.857 4.074 -6.941 1 95.75 94 SER A CA 1
ATOM 709 C C . SER A 1 94 ? -3.365 5.105 -5.938 1 95.75 94 SER A C 1
ATOM 711 O O . SER A 1 94 ? -4.57 5.215 -5.707 1 95.75 94 SER A O 1
ATOM 713 N N . GLY A 1 95 ? -2.428 5.809 -5.348 1 96.31 95 GLY A N 1
ATOM 714 C CA . GLY A 1 95 ? -2.809 6.805 -4.359 1 96.31 95 GLY A CA 1
ATOM 715 C C . GLY A 1 95 ? -2.406 8.211 -4.742 1 96.31 95 GLY A C 1
ATOM 716 O O . GLY A 1 95 ? -1.394 8.414 -5.418 1 96.31 95 GLY A O 1
ATOM 717 N N . THR A 1 96 ? -3.25 9.141 -4.289 1 94 96 THR A N 1
ATOM 718 C CA . THR A 1 96 ? -2.938 10.555 -4.418 1 94 96 THR A CA 1
ATOM 719 C C . THR A 1 96 ? -3.383 11.32 -3.176 1 94 96 THR A C 1
ATOM 721 O O . THR A 1 96 ? -4.555 11.266 -2.793 1 94 96 THR A O 1
ATOM 724 N N . LEU A 1 97 ? -2.43 11.961 -2.604 1 94.19 97 LEU A N 1
ATOM 725 C CA . LEU A 1 97 ? -2.758 12.836 -1.48 1 94.19 97 LEU A CA 1
ATOM 726 C C . LEU A 1 97 ? -2.912 14.281 -1.942 1 94.19 97 LEU A C 1
ATOM 728 O O . LEU A 1 97 ? -1.968 14.875 -2.467 1 94.19 97 LEU A O 1
ATOM 732 N N . THR A 1 98 ? -4.098 14.797 -1.734 1 92.19 98 THR A N 1
ATOM 733 C CA . THR A 1 98 ? -4.336 16.188 -2.133 1 92.19 98 THR A CA 1
ATOM 734 C C . THR A 1 98 ? -3.789 17.141 -1.089 1 92.19 98 THR A C 1
ATOM 736 O O . THR A 1 98 ? -3.578 16.766 0.066 1 92.19 98 THR A O 1
ATOM 739 N N . PRO A 1 99 ? -3.625 18.391 -1.493 1 90.31 99 PRO A N 1
ATOM 740 C CA . PRO A 1 99 ? -3.156 19.406 -0.546 1 90.31 99 PRO A CA 1
ATOM 741 C C . PRO A 1 99 ? -4.121 19.609 0.621 1 90.31 99 PRO A C 1
ATOM 743 O O . PRO A 1 99 ? -3.699 20 1.711 1 90.31 99 PRO A O 1
ATOM 746 N N . GLU A 1 100 ? -5.375 19.312 0.409 1 89.75 100 GLU A N 1
ATOM 747 C CA . GLU A 1 100 ? -6.387 19.5 1.445 1 89.75 100 GLU A CA 1
ATOM 748 C C . GLU A 1 100 ? -6.371 18.344 2.447 1 89.75 100 GLU A C 1
ATOM 750 O O . GLU A 1 100 ? -7.109 18.359 3.434 1 89.75 100 GLU A O 1
ATOM 755 N N . GLY A 1 101 ? -5.551 17.375 2.184 1 91.38 101 GLY A N 1
ATOM 756 C CA . GLY A 1 101 ? -5.434 16.266 3.123 1 91.38 101 GLY A CA 1
ATOM 757 C C . GLY A 1 101 ? -6.367 15.117 2.807 1 91.38 101 GLY A C 1
ATOM 758 O O . GLY A 1 101 ? -6.738 14.352 3.697 1 91.38 101 GLY A O 1
ATOM 759 N N . MET A 1 102 ? -6.812 15.109 1.562 1 92.94 102 MET A N 1
ATOM 760 C CA . MET A 1 102 ? -7.613 13.977 1.098 1 92.94 102 MET A CA 1
ATOM 761 C C . MET A 1 102 ? -6.742 12.961 0.367 1 92.94 102 MET A C 1
ATOM 763 O O . MET A 1 102 ? -5.977 13.32 -0.531 1 92.94 102 MET A O 1
ATOM 767 N N . LEU A 1 103 ? -6.832 11.688 0.88 1 94.62 103 LEU A N 1
ATOM 768 C CA . LEU A 1 103 ? -6.168 10.609 0.153 1 94.62 103 LEU A CA 1
ATOM 769 C C . LEU A 1 103 ? -7.148 9.898 -0.774 1 94.62 103 LEU A C 1
ATOM 771 O O . LEU A 1 103 ? -8.141 9.32 -0.315 1 94.62 103 LEU A O 1
ATOM 775 N N . VAL A 1 104 ? -6.906 10.039 -2.055 1 93.94 104 VAL A N 1
ATOM 776 C CA . VAL A 1 104 ? -7.727 9.352 -3.047 1 93.94 104 VAL A CA 1
ATOM 777 C C . VAL A 1 104 ? -7.016 8.086 -3.523 1 93.94 104 VAL A C 1
ATOM 779 O O . VAL A 1 104 ? -5.867 8.148 -3.975 1 93.94 104 VAL A O 1
ATOM 782 N N . VAL A 1 105 ? -7.648 6.949 -3.324 1 96 105 VAL A N 1
ATOM 783 C CA . VAL A 1 105 ? -7.07 5.664 -3.711 1 96 105 VAL A CA 1
ATOM 784 C C . VAL A 1 105 ? -7.934 5.016 -4.793 1 96 105 VAL A C 1
ATOM 786 O O . VAL A 1 105 ? -9.164 5.027 -4.707 1 96 105 VAL A O 1
ATOM 789 N N . SER A 1 106 ? -7.309 4.5 -5.859 1 95.06 106 SER A N 1
ATOM 790 C CA . SER A 1 106 ? -8.031 3.795 -6.914 1 95.06 106 SER A CA 1
ATOM 791 C C . SER A 1 106 ? -7.43 2.416 -7.168 1 95.06 106 SER A C 1
ATOM 793 O O . SER A 1 106 ? -6.242 2.193 -6.918 1 95.06 106 SER A O 1
ATOM 795 N N . VAL A 1 107 ? -8.234 1.516 -7.547 1 95.31 107 VAL A N 1
ATOM 796 C CA . VAL A 1 107 ? -7.844 0.171 -7.957 1 95.31 107 VAL A CA 1
ATOM 797 C C . VAL A 1 107 ? -8.531 -0.191 -9.266 1 95.31 107 VAL A C 1
ATOM 799 O O . VAL A 1 107 ? -9.625 0.305 -9.562 1 95.31 107 VAL A O 1
ATOM 802 N N . MET A 1 108 ? -7.879 -0.989 -10.008 1 93.88 108 MET A N 1
ATOM 803 C CA . MET A 1 108 ? -8.406 -1.374 -11.312 1 93.88 108 MET A CA 1
ATOM 804 C C . MET A 1 108 ? -8.992 -2.781 -11.273 1 93.88 108 MET A C 1
ATOM 806 O O . MET A 1 108 ? -8.625 -3.586 -10.414 1 93.88 108 MET A O 1
ATOM 810 N N . ARG A 1 109 ? -9.898 -2.949 -12.227 1 92.38 109 ARG A N 1
ATOM 811 C CA . ARG A 1 109 ? -10.438 -4.297 -12.398 1 92.38 109 ARG A CA 1
ATOM 812 C C . ARG A 1 109 ? -9.367 -5.242 -12.945 1 92.38 109 ARG A C 1
ATOM 814 O O . ARG A 1 109 ? -8.469 -4.816 -13.672 1 92.38 109 ARG A O 1
ATOM 821 N N . ILE A 1 110 ? -9.508 -6.488 -12.57 1 87.38 110 ILE A N 1
ATOM 822 C CA . ILE A 1 110 ? -8.594 -7.492 -13.109 1 87.38 110 ILE A CA 1
ATOM 823 C C . ILE A 1 110 ? -8.789 -7.598 -14.625 1 87.38 110 ILE A C 1
ATOM 825 O O . ILE A 1 110 ? -9.922 -7.684 -15.102 1 87.38 110 ILE A O 1
ATOM 829 N N . PRO A 1 111 ? -7.637 -7.453 -15.359 1 77 111 PRO A N 1
ATOM 830 C CA . PRO A 1 111 ? -7.746 -7.418 -16.812 1 77 111 PRO A CA 1
ATOM 831 C C . PRO A 1 111 ? -8.609 -8.547 -17.375 1 77 111 PRO A C 1
ATOM 833 O O . PRO A 1 111 ? -9.367 -8.344 -18.328 1 77 111 PRO A O 1
ATOM 836 N N . THR A 1 112 ? -8.359 -9.688 -16.875 1 70.69 112 THR A N 1
ATOM 837 C CA . THR A 1 112 ? -9.109 -10.812 -17.422 1 70.69 112 THR A CA 1
ATOM 838 C C . THR A 1 112 ? -10.602 -10.656 -17.125 1 70.69 112 THR A C 1
ATOM 840 O O . THR A 1 112 ? -11.438 -11.297 -17.766 1 70.69 112 THR A O 1
ATOM 843 N N . MET A 1 113 ? -10.844 -9.891 -16.172 1 66.56 113 MET A N 1
ATOM 844 C CA . MET A 1 113 ? -12.242 -9.711 -15.773 1 66.56 113 MET A CA 1
ATOM 845 C C . MET A 1 113 ? -12.773 -8.367 -16.266 1 66.56 113 MET A C 1
ATOM 847 O O . MET A 1 113 ? -13.891 -7.984 -15.93 1 66.56 113 MET A O 1
ATOM 851 N N . ARG A 1 114 ? -11.891 -7.609 -16.844 1 58.5 114 ARG A N 1
ATOM 852 C CA . ARG A 1 114 ? -12.305 -6.316 -17.391 1 58.5 114 ARG A CA 1
ATOM 853 C C . ARG A 1 114 ? -13.227 -6.496 -18.594 1 58.5 114 ARG A C 1
ATOM 855 O O . ARG A 1 114 ? -12.969 -7.32 -19.469 1 58.5 114 ARG A O 1
ATOM 862 N N . THR A 1 115 ? -14.562 -6.43 -18.359 1 54.62 115 THR A N 1
ATOM 863 C CA . THR A 1 115 ? -15.508 -6.562 -19.453 1 54.62 115 THR A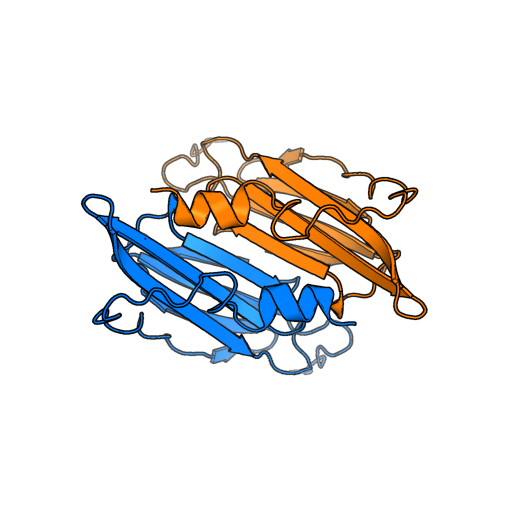 CA 1
ATOM 864 C C . THR A 1 115 ? -15.219 -5.539 -20.547 1 54.62 115 THR A C 1
ATOM 866 O O . THR A 1 115 ? -15.023 -4.355 -20.266 1 54.62 115 THR A O 1
ATOM 869 N N . ASP A 1 116 ? -14.609 -5.984 -21.516 1 48.56 116 ASP A N 1
ATOM 870 C CA . ASP A 1 116 ? -14.688 -5.16 -22.703 1 48.56 116 ASP A CA 1
ATOM 871 C C . ASP A 1 116 ? -16.062 -4.496 -22.844 1 48.56 116 ASP A C 1
ATOM 873 O O . ASP A 1 116 ? -17.031 -5.137 -23.25 1 48.56 116 ASP A O 1
ATOM 877 N N . ARG A 1 117 ? -16.516 -3.842 -21.922 1 39.84 117 ARG A N 1
ATOM 878 C CA . ARG A 1 117 ? -17.781 -3.223 -22.281 1 39.84 117 ARG A CA 1
ATOM 879 C C . ARG A 1 117 ? -17.656 -2.463 -23.594 1 39.84 117 ARG A C 1
ATOM 881 O O . ARG A 1 117 ? -16.859 -1.543 -23.719 1 39.84 117 ARG A O 1
ATOM 888 N N . HIS A 1 118 ? -17.812 -3.131 -24.641 1 36.25 118 HIS A N 1
ATOM 889 C CA . HIS A 1 118 ? -18.312 -2.561 -25.891 1 36.25 118 HIS A CA 1
ATOM 890 C C . HIS A 1 118 ? -19.312 -1.439 -25.625 1 36.25 118 HIS A C 1
ATOM 892 O O . HIS A 1 118 ? -20.359 -1.669 -25.031 1 36.25 118 HIS A O 1
ATOM 898 N N . GLU A 1 119 ? -18.797 -0.338 -25.109 1 30.06 119 GLU A N 1
ATOM 899 C CA . GLU A 1 119 ? -19.672 0.659 -25.719 1 30.06 119 GLU A CA 1
ATOM 900 C C . GLU A 1 119 ? -19.609 0.582 -27.25 1 30.06 119 GLU A C 1
ATOM 902 O O . GLU A 1 119 ? -18.562 0.288 -27.812 1 30.06 119 GLU A O 1
ATOM 907 N N . MET B 1 1 ? 5.816 7.969 19.781 1 21 1 MET B N 1
ATOM 908 C CA . MET B 1 1 ? 6.586 8.188 18.562 1 21 1 MET B CA 1
ATOM 909 C C . MET B 1 1 ? 6.711 6.891 17.75 1 21 1 MET B C 1
ATOM 911 O O . MET B 1 1 ? 7.176 6.906 16.609 1 21 1 MET B O 1
ATOM 915 N N . ILE B 1 2 ? 6.711 5.777 18.422 1 24.45 2 ILE B N 1
ATOM 916 C CA . ILE B 1 2 ? 7.293 4.461 18.188 1 24.45 2 ILE B CA 1
ATOM 917 C C . ILE B 1 2 ? 6.336 3.617 17.344 1 24.45 2 ILE B C 1
ATOM 919 O O . ILE B 1 2 ? 6.668 2.496 16.953 1 24.45 2 ILE B O 1
ATOM 923 N N . TYR B 1 3 ? 5.105 4.23 17.219 1 29.47 3 TYR B N 1
ATOM 924 C CA . TYR B 1 3 ? 4.133 3.197 16.875 1 29.47 3 TYR B CA 1
ATOM 925 C C . TYR B 1 3 ? 4.27 2.77 15.422 1 29.47 3 TYR B C 1
ATOM 927 O O . TYR B 1 3 ? 4.246 1.576 15.117 1 29.47 3 TYR B O 1
ATOM 935 N N . ALA B 1 4 ? 4.188 3.762 14.594 1 34.19 4 ALA B N 1
ATOM 936 C CA . ALA B 1 4 ? 4.34 3.355 13.203 1 34.19 4 ALA B CA 1
ATOM 937 C C . ALA B 1 4 ? 5.715 2.74 12.953 1 34.19 4 ALA B C 1
ATOM 939 O O . ALA B 1 4 ? 5.91 2.006 11.984 1 34.19 4 ALA B O 1
ATOM 940 N N . THR B 1 5 ? 6.59 3.268 13.742 1 36.25 5 THR B N 1
ATOM 941 C CA . THR B 1 5 ? 7.953 2.764 13.625 1 36.25 5 THR B CA 1
ATOM 942 C C . THR B 1 5 ? 8.008 1.27 13.922 1 36.25 5 THR B C 1
ATOM 944 O O . THR B 1 5 ? 8.75 0.526 13.273 1 36.25 5 THR B O 1
ATOM 947 N N . LEU B 1 6 ? 7.305 0.886 14.961 1 34.34 6 LEU B N 1
ATOM 948 C CA . LEU B 1 6 ? 7.336 -0.506 15.398 1 34.34 6 LEU B CA 1
ATOM 949 C C . LEU B 1 6 ? 6.695 -1.415 14.352 1 34.34 6 LEU B C 1
ATOM 951 O O . LEU B 1 6 ? 7.125 -2.555 14.164 1 34.34 6 LEU B O 1
ATOM 955 N N . ILE B 1 7 ? 5.594 -0.923 13.828 1 40.38 7 ILE B N 1
ATOM 956 C CA . ILE B 1 7 ? 5.004 -1.762 12.789 1 40.38 7 ILE B CA 1
ATOM 957 C C . ILE B 1 7 ? 6.016 -1.989 11.672 1 40.38 7 ILE B C 1
ATOM 959 O O . ILE B 1 7 ? 6.172 -3.111 11.188 1 40.38 7 ILE B O 1
ATOM 963 N N . ILE B 1 8 ? 6.562 -0.854 11.188 1 43 8 ILE B N 1
ATOM 964 C CA . ILE B 1 8 ? 7.414 -0.752 10.008 1 43 8 ILE B CA 1
ATOM 965 C C . ILE B 1 8 ? 8.828 -1.222 10.344 1 43 8 ILE B C 1
ATOM 967 O O . ILE B 1 8 ? 9.625 -1.505 9.453 1 43 8 ILE B O 1
ATOM 971 N N . SER B 1 9 ? 9.273 -0.821 11.516 1 37.31 9 SER B N 1
ATOM 972 C CA . SER B 1 9 ? 10.664 -1.208 11.742 1 37.31 9 SER B CA 1
ATOM 973 C C . SER B 1 9 ? 10.945 -2.602 11.188 1 37.31 9 SER B C 1
ATOM 975 O O . SER B 1 9 ? 11.938 -2.805 10.484 1 37.31 9 SER B O 1
ATOM 977 N N . ASP B 1 10 ? 10.672 -3.664 11.961 1 35.78 10 ASP B N 1
ATOM 978 C CA . ASP B 1 10 ? 11.039 -4.953 11.383 1 35.78 10 ASP B CA 1
ATOM 979 C C . ASP B 1 10 ? 9.93 -5.48 10.469 1 35.78 10 ASP B C 1
ATOM 981 O O . ASP B 1 10 ? 8.953 -6.055 10.938 1 35.78 10 ASP B O 1
ATOM 985 N N . ALA B 1 11 ? 9.492 -4.652 9.508 1 41.59 11 ALA B N 1
ATOM 986 C CA . ALA B 1 11 ? 8.695 -5.418 8.555 1 41.59 11 ALA B CA 1
ATOM 987 C C . ALA B 1 11 ? 9 -6.91 8.664 1 41.59 11 ALA B C 1
ATOM 989 O O . ALA B 1 11 ? 8.117 -7.746 8.445 1 41.59 11 ALA B O 1
ATOM 990 N N . ARG B 1 12 ? 10.281 -7.164 8.805 1 42.62 12 ARG B N 1
ATOM 991 C CA . ARG B 1 12 ? 10.68 -8.492 9.266 1 42.62 12 ARG B CA 1
ATOM 992 C C . ARG B 1 12 ? 9.961 -8.859 10.562 1 42.62 12 ARG B C 1
ATOM 994 O O . ARG B 1 12 ? 9.641 -10.023 10.789 1 42.62 12 ARG B O 1
ATOM 1001 N N . SER B 1 13 ? 9.984 -7.973 11.531 1 41.19 13 SER B N 1
ATOM 1002 C CA . SER B 1 13 ? 9.32 -8.242 12.805 1 41.19 13 SER B CA 1
ATOM 1003 C C . SER B 1 13 ? 7.809 -8.391 12.617 1 41.19 13 SER B C 1
ATOM 1005 O O . SER B 1 13 ? 7.156 -9.125 13.352 1 41.19 13 SER B O 1
ATOM 1007 N N . VAL B 1 14 ? 7.148 -7.434 11.969 1 39.78 14 VAL B N 1
ATOM 1008 C CA . VAL B 1 14 ? 5.742 -7.676 11.672 1 39.78 14 VAL B CA 1
ATOM 1009 C C . VAL B 1 14 ? 5.59 -8.984 10.906 1 39.78 14 VAL B C 1
ATOM 1011 O O . VAL B 1 14 ? 4.605 -9.711 11.094 1 39.78 14 VAL B O 1
ATOM 1014 N N . PHE B 1 15 ? 6.324 -9.156 9.898 1 45.91 15 PHE B N 1
ATOM 1015 C CA . PHE B 1 15 ? 6.332 -10.445 9.219 1 45.91 15 PHE B CA 1
ATOM 1016 C C . PHE B 1 15 ? 7.297 -11.414 9.898 1 45.91 15 PHE B C 1
ATOM 1018 O O . PHE B 1 15 ? 7.344 -12.594 9.555 1 45.91 15 PHE B O 1
ATOM 1025 N N . GLY B 1 16 ? 7.422 -11.266 11.148 1 41.75 16 GLY B N 1
ATOM 1026 C CA . GLY B 1 16 ? 8.258 -12.141 11.961 1 41.75 16 GLY B CA 1
ATOM 1027 C C . GLY B 1 16 ? 9.375 -12.797 11.172 1 41.75 16 GLY B C 1
ATOM 1028 O O . GLY B 1 16 ? 9.32 -12.859 9.945 1 41.75 16 GLY B O 1
ATOM 1029 N N . PRO B 1 17 ? 10.555 -12.82 11.719 1 39.84 17 PRO B N 1
ATOM 1030 C CA . PRO B 1 17 ? 11.602 -13.633 11.102 1 39.84 17 PRO B CA 1
ATOM 1031 C C . PRO B 1 17 ? 11.078 -14.961 10.562 1 39.84 17 PRO B C 1
ATOM 1033 O O . PRO B 1 17 ? 10.352 -15.672 11.258 1 39.84 17 PRO B O 1
ATOM 1036 N N . THR B 1 18 ? 10.594 -14.961 9.438 1 38.53 18 THR B N 1
ATOM 1037 C CA . THR B 1 18 ? 10.367 -16.344 9 1 38.53 18 THR B CA 1
ATOM 1038 C C . THR B 1 18 ? 11.617 -17.188 9.227 1 38.53 18 THR B C 1
ATOM 1040 O O . THR B 1 18 ? 12.695 -16.859 8.727 1 38.53 18 THR B O 1
ATOM 1043 N N . SER B 1 19 ? 11.852 -17.578 10.414 1 38.75 19 SER B N 1
ATOM 1044 C CA . SER B 1 19 ? 12.883 -18.547 10.727 1 38.75 19 SER B CA 1
ATOM 1045 C C . SER B 1 19 ? 13.188 -19.438 9.531 1 38.75 19 SER B C 1
ATOM 1047 O O . SER B 1 19 ? 14 -20.359 9.625 1 38.75 19 SER B O 1
ATOM 1049 N N . GLY B 1 20 ? 12.211 -19.766 8.703 1 38.94 20 GLY B N 1
ATOM 1050 C CA . GLY B 1 20 ? 12.633 -20.781 7.742 1 38.94 20 GLY B CA 1
ATOM 1051 C C . GLY B 1 20 ? 13.727 -20.297 6.812 1 38.94 20 GLY B C 1
ATOM 1052 O O . GLY B 1 20 ? 13.961 -19.094 6.699 1 38.94 20 GLY B O 1
ATOM 1053 N N . THR B 1 21 ? 14.703 -21.172 6.574 1 37.84 21 THR B N 1
ATOM 1054 C CA . THR B 1 21 ? 15.758 -21.031 5.574 1 37.84 21 THR B CA 1
ATOM 1055 C C . THR B 1 21 ? 15.25 -20.297 4.344 1 37.84 21 THR B C 1
ATOM 1057 O O . THR B 1 21 ? 14.305 -20.734 3.691 1 37.84 21 THR B O 1
ATOM 1060 N N . VAL B 1 22 ? 14.914 -19.062 4.512 1 41.44 22 VAL B N 1
ATOM 1061 C CA . VAL B 1 22 ? 14.602 -18.266 3.334 1 41.44 22 VAL B CA 1
ATOM 1062 C C . VAL B 1 22 ? 15.516 -18.672 2.176 1 41.44 22 VAL B C 1
ATOM 1064 O O . VAL B 1 22 ? 16.703 -18.328 2.16 1 41.44 22 VAL B O 1
ATOM 1067 N N . THR B 1 23 ? 15.68 -19.906 1.963 1 40.03 23 THR B N 1
ATOM 1068 C CA . THR B 1 23 ? 16.375 -20.266 0.732 1 40.03 23 THR B CA 1
ATOM 1069 C C . THR B 1 23 ? 15.812 -19.484 -0.452 1 40.03 23 THR B C 1
ATOM 1071 O O . THR B 1 23 ? 16.062 -19.828 -1.607 1 40.03 23 THR B O 1
ATOM 1074 N N . GLY B 1 24 ? 14.664 -18.891 -0.22 1 40.47 24 GLY B N 1
ATOM 1075 C CA . GLY B 1 24 ? 14.086 -18.422 -1.469 1 40.47 24 GLY B CA 1
ATOM 1076 C C . GLY B 1 24 ? 14.922 -17.344 -2.137 1 40.47 24 GLY B C 1
ATOM 1077 O O . GLY B 1 24 ? 15.703 -16.641 -1.475 1 40.47 24 GLY B O 1
ATOM 1078 N N . ARG B 1 25 ? 15.359 -17.594 -3.318 1 40.25 25 ARG B N 1
ATOM 1079 C CA . ARG B 1 25 ? 15.977 -16.578 -4.176 1 40.25 25 ARG B CA 1
ATOM 1080 C C . ARG B 1 25 ? 15.367 -15.203 -3.92 1 40.25 25 ARG B C 1
ATOM 1082 O O . ARG B 1 25 ? 14.141 -15.047 -3.924 1 40.25 25 ARG B O 1
ATOM 1089 N N . PRO B 1 26 ? 16.031 -14.375 -3.094 1 44.81 26 PRO B N 1
ATOM 1090 C CA . PRO B 1 26 ? 15.516 -13.008 -2.959 1 44.81 26 PRO B CA 1
ATOM 1091 C C . PRO B 1 26 ? 14.773 -12.539 -4.203 1 44.81 26 PRO B C 1
ATOM 1093 O O . PRO B 1 26 ? 15.188 -12.836 -5.328 1 44.81 26 PRO B O 1
ATOM 1096 N N . ALA B 1 27 ? 13.484 -12.594 -4.227 1 49.41 27 ALA B N 1
ATOM 1097 C CA . ALA B 1 27 ? 12.82 -11.977 -5.367 1 49.41 27 ALA B CA 1
ATOM 1098 C C . ALA B 1 27 ? 13.672 -10.859 -5.965 1 49.41 27 ALA B C 1
ATOM 1100 O O . ALA B 1 27 ? 14.266 -10.062 -5.23 1 49.41 27 ALA B O 1
ATOM 1101 N N . SER B 1 28 ? 14.492 -11.172 -6.949 1 55.19 28 SER B N 1
ATOM 1102 C CA . SER B 1 28 ? 15.367 -10.234 -7.641 1 55.19 28 SER B CA 1
ATOM 1103 C C . SER B 1 28 ? 14.703 -8.875 -7.816 1 55.19 28 SER B C 1
ATOM 1105 O O . SER B 1 28 ? 13.555 -8.797 -8.258 1 55.19 28 SER B O 1
ATOM 1107 N N . MET B 1 29 ? 14.859 -7.98 -6.797 1 61.06 29 MET B N 1
ATOM 1108 C CA . MET B 1 29 ? 14.547 -6.57 -7.004 1 61.06 29 MET B CA 1
ATOM 1109 C C . MET B 1 29 ? 14.977 -6.113 -8.398 1 61.06 29 MET B C 1
ATOM 1111 O O . MET B 1 29 ? 16.094 -6.383 -8.828 1 61.06 29 MET B O 1
ATOM 1115 N N . GLY B 1 30 ? 13.961 -6.02 -9.234 1 63.66 30 GLY B N 1
ATOM 1116 C CA . GLY B 1 30 ? 14.359 -5.496 -10.531 1 63.66 30 GLY B CA 1
ATOM 1117 C C . GLY B 1 30 ? 14.898 -4.078 -10.469 1 63.66 30 GLY B C 1
ATOM 1118 O O . GLY B 1 30 ? 15.094 -3.535 -9.375 1 63.66 30 GLY B O 1
ATOM 1119 N N . MET B 1 31 ? 15.055 -3.408 -11.57 1 61.16 31 MET B N 1
ATOM 1120 C CA . MET B 1 31 ? 15.664 -2.137 -11.945 1 61.16 31 MET B CA 1
ATOM 1121 C C . MET B 1 31 ? 14.914 -0.967 -11.32 1 61.16 31 MET B C 1
ATOM 1123 O O . MET B 1 31 ? 13.688 -0.882 -11.414 1 61.16 31 MET B O 1
ATOM 1127 N N . VAL B 1 32 ? 15.453 -0.407 -10.297 1 75.75 32 VAL B N 1
ATOM 1128 C CA . VAL B 1 32 ? 15 0.898 -9.82 1 75.75 32 VAL B CA 1
ATOM 1129 C C . VAL B 1 32 ? 15.453 1.983 -10.797 1 75.75 32 VAL B C 1
ATOM 1131 O O . VAL B 1 32 ? 16.641 2.105 -11.102 1 75.75 32 VAL B O 1
ATOM 1134 N N . ARG B 1 33 ? 14.453 2.535 -11.578 1 81.25 33 ARG B N 1
ATOM 1135 C CA . ARG B 1 33 ? 14.766 3.611 -12.516 1 81.25 33 ARG B CA 1
ATOM 1136 C C . ARG B 1 33 ? 13.984 4.875 -12.172 1 81.25 33 ARG B C 1
ATOM 1138 O O . ARG B 1 33 ? 12.828 4.805 -11.766 1 81.25 33 ARG B O 1
ATOM 1145 N N . SER B 1 34 ? 14.656 5.93 -12.094 1 80.12 34 SER B N 1
ATOM 1146 C CA . SER B 1 34 ? 14 7.234 -12.008 1 80.12 34 SER B CA 1
ATOM 1147 C C . SER B 1 34 ? 13.773 7.832 -13.391 1 80.12 34 SER B C 1
ATOM 1149 O O . SER B 1 34 ? 14.711 7.953 -14.188 1 80.12 34 SER B O 1
ATOM 1151 N N . LEU B 1 35 ? 12.57 7.848 -13.82 1 79.19 35 LEU B N 1
ATOM 1152 C CA . LEU B 1 35 ? 12.211 8.453 -15.102 1 79.19 35 LEU B CA 1
ATOM 1153 C C . LEU B 1 35 ? 11.414 9.734 -14.891 1 79.19 35 LEU B C 1
ATOM 1155 O O . LEU B 1 35 ? 10.219 9.68 -14.594 1 79.19 35 LEU B O 1
ATOM 1159 N N . GLY B 1 36 ? 12.125 10.891 -15.086 1 82.06 36 GLY B N 1
ATOM 1160 C CA . GLY B 1 36 ? 11.398 12.141 -14.961 1 82.06 36 GLY B CA 1
ATOM 1161 C C . GLY B 1 36 ? 10.836 12.367 -13.57 1 82.06 36 GLY B C 1
ATOM 1162 O O . GLY B 1 36 ? 11.594 12.5 -12.602 1 82.06 36 GLY B O 1
ATOM 1163 N N . GLU B 1 37 ? 9.383 12.211 -13.516 1 87.19 37 GLU B N 1
ATOM 1164 C CA . GLU B 1 37 ? 8.695 12.516 -12.266 1 87.19 37 GLU B CA 1
ATOM 1165 C C . GLU B 1 37 ? 8.297 11.234 -11.531 1 87.19 37 GLU B C 1
ATOM 1167 O O . GLU B 1 37 ? 7.613 11.289 -10.508 1 87.19 37 GLU B O 1
ATOM 1172 N N . SER B 1 38 ? 8.82 10.195 -12.172 1 91.06 38 SER B N 1
ATOM 1173 C CA . SER B 1 38 ? 8.398 8.93 -11.57 1 91.06 38 SER B CA 1
ATOM 1174 C C . SER B 1 38 ? 9.594 8.078 -11.172 1 91.06 38 SER B C 1
ATOM 1176 O O . SER B 1 38 ? 10.664 8.188 -11.773 1 91.06 38 SER B O 1
ATOM 1178 N N . TYR B 1 39 ? 9.516 7.324 -10.102 1 91.31 39 TYR B N 1
ATOM 1179 C CA . TYR B 1 39 ? 10.453 6.312 -9.625 1 91.31 39 TYR B CA 1
ATOM 1180 C C . TYR B 1 39 ? 9.852 4.918 -9.742 1 91.31 39 TYR B C 1
ATOM 1182 O O . TYR B 1 39 ? 8.75 4.664 -9.242 1 91.31 39 TYR B O 1
ATOM 1190 N N . TYR B 1 40 ? 10.633 4.012 -10.461 1 92.25 40 TYR B N 1
ATOM 1191 C CA . TYR B 1 40 ? 10.094 2.684 -10.727 1 92.25 40 TYR B CA 1
ATOM 1192 C C . TYR B 1 40 ? 10.898 1.612 -10 1 92.25 40 TYR B C 1
ATOM 1194 O O . TYR B 1 40 ? 12.125 1.693 -9.922 1 92.25 40 TYR B O 1
ATOM 1202 N N . MET B 1 41 ? 10.195 0.605 -9.492 1 91.19 41 MET B N 1
ATOM 1203 C CA . MET B 1 41 ? 10.789 -0.602 -8.922 1 91.19 41 MET B CA 1
ATOM 1204 C C . MET B 1 41 ? 10 -1.841 -9.328 1 91.19 41 MET B C 1
ATOM 1206 O O . MET B 1 41 ? 8.805 -1.753 -9.617 1 91.19 41 MET B O 1
ATOM 1210 N N . SER B 1 42 ? 10.727 -2.914 -9.438 1 92.12 42 SER B N 1
ATOM 1211 C CA . SER B 1 42 ? 10.055 -4.156 -9.805 1 92.12 42 SER B CA 1
ATOM 1212 C C . SER B 1 42 ? 10.5 -5.312 -8.922 1 92.12 42 SER B C 1
ATOM 1214 O O . SER B 1 42 ? 11.625 -5.32 -8.422 1 92.12 42 SER B O 1
ATOM 1216 N N . ALA B 1 43 ? 9.656 -6.176 -8.656 1 90.88 43 ALA B N 1
ATOM 1217 C CA . ALA B 1 43 ? 9.914 -7.379 -7.875 1 90.88 43 ALA B CA 1
ATOM 1218 C C . ALA B 1 43 ? 9.352 -8.617 -8.562 1 90.88 43 ALA B C 1
ATOM 1220 O O . ALA B 1 43 ? 8.211 -8.609 -9.031 1 90.88 43 ALA B O 1
ATOM 1221 N N . ASP B 1 44 ? 10.203 -9.578 -8.641 1 91.06 44 ASP B N 1
ATOM 1222 C CA . ASP B 1 44 ? 9.727 -10.859 -9.156 1 91.06 44 ASP B CA 1
ATOM 1223 C C . ASP B 1 44 ? 8.977 -11.641 -8.078 1 91.06 44 ASP B C 1
ATOM 1225 O O . ASP B 1 44 ? 9.594 -12.133 -7.121 1 91.06 44 ASP B O 1
ATOM 1229 N N . VAL B 1 45 ? 7.648 -11.688 -8.266 1 91.5 45 VAL B N 1
ATOM 1230 C CA . VAL B 1 45 ? 6.812 -12.383 -7.293 1 91.5 45 VAL B CA 1
ATOM 1231 C C . VAL B 1 45 ? 6.07 -13.531 -7.98 1 91.5 45 VAL B C 1
ATOM 1233 O O . VAL B 1 45 ? 4.934 -13.852 -7.621 1 91.5 45 VAL B O 1
ATOM 1236 N N . SER B 1 46 ? 6.691 -14.078 -8.945 1 91.69 46 SER B N 1
ATOM 1237 C CA . SER B 1 46 ? 6.062 -15.102 -9.773 1 91.69 46 SER B CA 1
ATOM 1238 C C . SER B 1 46 ? 5.836 -16.391 -8.992 1 91.69 46 SER B C 1
ATOM 1240 O O . SER B 1 46 ? 5.016 -17.219 -9.375 1 91.69 46 SER B O 1
ATOM 1242 N N . GLN B 1 47 ? 6.496 -16.609 -7.965 1 87.44 47 GLN B N 1
ATOM 1243 C CA . GLN B 1 47 ? 6.371 -17.859 -7.211 1 87.44 47 GLN B CA 1
ATOM 1244 C C . GLN B 1 47 ? 5.223 -17.781 -6.207 1 87.44 47 GLN B C 1
ATOM 1246 O O . GLN B 1 47 ? 4.875 -18.781 -5.578 1 87.44 47 GLN B O 1
ATOM 1251 N N . PHE B 1 48 ? 4.633 -16.609 -6.152 1 89.19 48 PHE B N 1
ATOM 1252 C CA . PHE B 1 48 ? 3.568 -16.391 -5.176 1 89.19 48 PHE B CA 1
ATOM 1253 C C . PHE B 1 48 ? 2.23 -16.172 -5.875 1 89.19 48 PHE B C 1
ATOM 1255 O O . PHE B 1 48 ? 2.188 -15.695 -7.008 1 89.19 48 PHE B O 1
ATOM 1262 N N . GLU B 1 49 ? 1.215 -16.531 -5.141 1 89.19 49 GLU B N 1
ATOM 1263 C CA . GLU B 1 49 ? -0.12 -16.188 -5.621 1 89.19 49 GLU B CA 1
ATOM 1264 C C . GLU B 1 49 ? -0.435 -14.719 -5.359 1 89.19 49 GLU B C 1
ATOM 1266 O O . GLU B 1 49 ? -0.015 -14.156 -4.344 1 89.19 49 GLU B O 1
ATOM 1271 N N . PRO B 1 50 ? -1.207 -14.125 -6.262 1 91.25 50 PRO B N 1
ATOM 1272 C CA . PRO B 1 50 ? -1.522 -12.703 -6.098 1 91.25 50 PRO B CA 1
ATOM 1273 C C . PRO B 1 50 ? -2.117 -12.383 -4.73 1 91.25 50 PRO B C 1
ATOM 1275 O O . PRO B 1 50 ? -1.817 -11.336 -4.152 1 91.25 50 PRO B O 1
ATOM 1278 N N . HIS B 1 51 ? -2.91 -13.266 -4.191 1 89.12 51 HIS B N 1
ATOM 1279 C CA . HIS B 1 51 ? -3.574 -12.969 -2.926 1 89.12 51 HIS B CA 1
ATOM 1280 C C . HIS B 1 51 ? -2.609 -13.102 -1.752 1 89.12 51 HIS B C 1
ATOM 1282 O O . HIS B 1 51 ? -2.957 -12.781 -0.615 1 89.12 51 HIS B O 1
ATOM 1288 N N . ASP B 1 52 ? -1.35 -13.57 -2.062 1 88.38 52 ASP B N 1
ATOM 1289 C CA . ASP B 1 52 ? -0.333 -13.719 -1.026 1 88.38 52 ASP B CA 1
ATOM 1290 C C . ASP B 1 52 ? 0.647 -12.547 -1.049 1 88.38 52 ASP B C 1
ATOM 1292 O O . ASP B 1 52 ? 1.651 -12.555 -0.333 1 88.38 52 ASP B O 1
ATOM 1296 N N . ILE B 1 53 ? 0.383 -11.586 -1.846 1 91.5 53 ILE B N 1
ATOM 1297 C CA . ILE B 1 53 ? 1.274 -10.445 -2.012 1 91.5 53 ILE B CA 1
ATOM 1298 C C . ILE B 1 53 ? 0.694 -9.227 -1.293 1 91.5 53 ILE B C 1
ATOM 1300 O O . ILE B 1 53 ? -0.51 -8.969 -1.368 1 91.5 53 ILE B O 1
ATOM 1304 N N . VAL B 1 54 ? 1.554 -8.531 -0.557 1 91.25 54 VAL B N 1
ATOM 1305 C CA . VAL B 1 54 ? 1.204 -7.316 0.162 1 91.25 54 VAL B CA 1
ATOM 1306 C C . VAL B 1 54 ? 2.047 -6.152 -0.353 1 91.25 54 VAL B C 1
ATOM 1308 O O . VAL B 1 54 ? 3.266 -6.273 -0.496 1 91.25 54 VAL B O 1
ATOM 1311 N N . LEU B 1 55 ? 1.418 -5.078 -0.709 1 95.25 55 LEU B N 1
ATOM 1312 C CA . LEU B 1 55 ? 2.082 -3.83 -1.064 1 95.25 55 LEU B CA 1
ATOM 1313 C C . LEU B 1 55 ? 1.778 -2.742 -0.038 1 95.25 55 LEU B C 1
ATOM 1315 O O . LEU B 1 55 ? 0.612 -2.457 0.244 1 95.25 55 LEU B O 1
ATOM 1319 N N . MET B 1 56 ? 2.869 -2.15 0.526 1 93.94 56 MET B N 1
ATOM 1320 C CA . MET B 1 56 ? 2.713 -1.136 1.564 1 93.94 56 MET B CA 1
ATOM 1321 C C . MET B 1 56 ? 3.531 0.108 1.238 1 93.94 56 MET B C 1
ATOM 1323 O O . MET B 1 56 ? 4.684 0.004 0.808 1 93.94 56 MET B O 1
ATOM 1327 N N . ALA B 1 57 ? 2.926 1.234 1.391 1 95.69 57 ALA B N 1
ATOM 1328 C CA . ALA B 1 57 ? 3.592 2.52 1.197 1 95.69 57 ALA B CA 1
ATOM 1329 C C . ALA B 1 57 ? 3.473 3.393 2.443 1 95.69 57 ALA B C 1
ATOM 1331 O O . ALA B 1 57 ? 2.369 3.613 2.951 1 95.69 57 ALA B O 1
ATOM 1332 N N . TYR B 1 58 ? 4.613 3.814 3.004 1 89.88 58 TYR B N 1
ATOM 1333 C CA . TYR B 1 58 ? 4.602 4.68 4.18 1 89.88 58 TYR B CA 1
ATOM 1334 C C . TYR B 1 58 ? 5.965 5.332 4.383 1 89.88 58 TYR B C 1
ATOM 1336 O O . TYR B 1 58 ? 7 4.727 4.102 1 89.88 58 TYR B O 1
ATOM 1344 N N . ASN B 1 59 ? 5.926 6.512 4.867 1 89.69 59 ASN B N 1
ATOM 1345 C CA . ASN B 1 59 ? 7.098 7.219 5.371 1 89.69 59 ASN B CA 1
ATOM 1346 C C . ASN B 1 59 ? 8.312 6.984 4.48 1 89.69 59 ASN B C 1
ATOM 1348 O O . ASN B 1 59 ? 9.367 6.566 4.965 1 89.69 59 ASN B O 1
ATOM 1352 N N . HIS B 1 60 ? 8.305 7.191 3.258 1 91.94 60 HIS B N 1
ATOM 1353 C CA . HIS B 1 60 ? 9.359 7.125 2.254 1 91.94 60 HIS B CA 1
ATOM 1354 C C . HIS B 1 60 ? 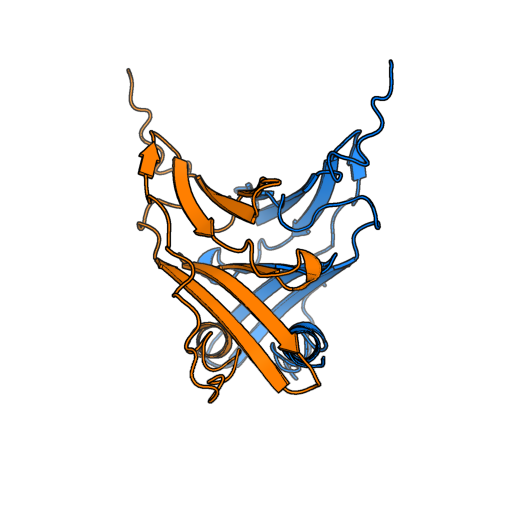9.719 5.68 1.926 1 91.94 60 HIS B C 1
ATOM 1356 O O . HIS B 1 60 ? 10.75 5.418 1.311 1 91.94 60 HIS B O 1
ATOM 1362 N N . ASN B 1 61 ? 8.898 4.754 2.375 1 90.94 61 ASN B N 1
ATOM 1363 C CA . ASN B 1 61 ? 9.164 3.346 2.115 1 90.94 61 ASN B CA 1
ATOM 1364 C C . ASN B 1 61 ? 8.078 2.717 1.25 1 90.94 61 ASN B C 1
ATOM 1366 O O . ASN B 1 61 ? 6.895 3.006 1.426 1 90.94 61 ASN B O 1
ATOM 1370 N N . ILE B 1 62 ? 8.555 1.91 0.338 1 92.06 62 ILE B N 1
ATOM 1371 C CA . ILE B 1 62 ? 7.703 0.929 -0.324 1 92.06 62 ILE B CA 1
ATOM 1372 C C . ILE B 1 62 ? 8.109 -0.48 0.099 1 92.06 62 ILE B C 1
ATOM 1374 O O . ILE B 1 62 ? 9.289 -0.847 -0.002 1 92.06 62 ILE B O 1
ATOM 1378 N N . VAL B 1 63 ? 7.168 -1.242 0.554 1 90.12 63 VAL B N 1
ATOM 1379 C CA . VAL B 1 63 ? 7.453 -2.605 0.99 1 90.12 63 VAL B CA 1
ATOM 1380 C C . VAL B 1 63 ? 6.605 -3.592 0.189 1 90.12 63 VAL B C 1
ATOM 1382 O O . VAL B 1 63 ? 5.387 -3.43 0.085 1 90.12 63 VAL B O 1
ATOM 1385 N N . ILE B 1 64 ? 7.227 -4.504 -0.375 1 91.88 64 ILE B N 1
ATOM 1386 C CA . ILE B 1 64 ? 6.574 -5.652 -0.991 1 91.88 64 ILE B CA 1
ATOM 1387 C C . ILE B 1 64 ? 6.848 -6.906 -0.165 1 91.88 64 ILE B C 1
ATOM 1389 O O . ILE B 1 64 ? 8 -7.234 0.11 1 91.88 64 ILE B O 1
ATOM 1393 N N . HIS B 1 65 ? 5.805 -7.477 0.247 1 88.31 65 HIS B N 1
ATOM 1394 C CA . HIS B 1 65 ? 5.906 -8.703 1.036 1 88.31 65 HIS B CA 1
ATOM 1395 C C . HIS B 1 65 ? 5.051 -9.812 0.442 1 88.31 65 HIS B C 1
ATOM 1397 O O . HIS B 1 65 ? 3.912 -9.578 0.03 1 88.31 65 HIS B O 1
ATOM 1403 N N . ALA B 1 66 ? 5.617 -11.031 0.325 1 87.94 66 ALA B N 1
ATOM 1404 C CA . ALA B 1 66 ? 4.863 -12.188 -0.153 1 87.94 66 ALA B CA 1
ATOM 1405 C C . ALA B 1 66 ? 5.242 -13.453 0.616 1 87.94 66 ALA B C 1
ATOM 1407 O O . ALA B 1 66 ? 6.41 -13.641 0.972 1 87.94 66 ALA B O 1
ATOM 1408 N N . GLU B 1 67 ? 4.238 -14.258 0.878 1 80.06 67 GLU B N 1
ATOM 1409 C CA . GLU B 1 67 ? 4.488 -15.5 1.601 1 80.06 67 GLU B CA 1
ATOM 1410 C C . GLU B 1 67 ? 3.682 -16.656 1.013 1 80.06 67 GLU B C 1
ATOM 1412 O O . GLU B 1 67 ? 2.523 -16.484 0.626 1 80.06 67 GLU B O 1
ATOM 1417 N N . LYS B 1 68 ? 4.453 -17.734 0.819 1 78 68 LYS B N 1
ATOM 1418 C CA . LYS B 1 68 ? 3.814 -18.984 0.421 1 78 68 LYS B CA 1
ATOM 1419 C C . LYS B 1 68 ? 3.75 -19.953 1.588 1 78 68 LYS B C 1
ATOM 1421 O O . LYS B 1 68 ? 4.723 -20.125 2.326 1 78 68 LYS B O 1
ATOM 1426 N N . VAL B 1 69 ? 2.48 -20.344 1.929 1 66.75 69 VAL B N 1
ATOM 1427 C CA . VAL B 1 69 ? 2.352 -21.344 2.99 1 66.75 69 VAL B CA 1
ATOM 1428 C C . VAL B 1 69 ? 2.066 -22.703 2.385 1 66.75 69 VAL B C 1
ATOM 1430 O O . VAL B 1 69 ? 1.139 -22.859 1.586 1 66.75 69 VAL B O 1
ATOM 1433 N N . SER B 1 70 ? 3.119 -23.484 2.365 1 63.94 70 SER B N 1
ATOM 1434 C CA . SER B 1 70 ? 2.934 -24.875 1.952 1 63.94 70 SER B CA 1
ATOM 1435 C C . SER B 1 70 ? 2.881 -25.797 3.158 1 63.94 70 SER B C 1
ATOM 1437 O O . SER B 1 70 ? 3.785 -25.797 3.996 1 63.94 70 SER B O 1
ATOM 1439 N N . ASP B 1 71 ? 1.931 -26.781 3.033 1 62.91 71 ASP B N 1
ATOM 1440 C CA . ASP B 1 71 ? 1.731 -27.828 4.02 1 62.91 71 ASP B CA 1
ATOM 1441 C C . ASP B 1 71 ? 1.767 -27.281 5.438 1 62.91 71 ASP B C 1
ATOM 1443 O O . ASP B 1 71 ? 2.395 -27.859 6.324 1 62.91 71 ASP B O 1
ATOM 1447 N N . GLY B 1 72 ? 1.239 -26.078 5.621 1 58.19 72 GLY B N 1
ATOM 1448 C CA . GLY B 1 72 ? 1.115 -25.5 6.949 1 58.19 72 GLY B CA 1
ATOM 1449 C C . GLY B 1 72 ? 2.357 -24.75 7.395 1 58.19 72 GLY B C 1
ATOM 1450 O O . GLY B 1 72 ? 2.371 -24.141 8.461 1 58.19 72 GLY B O 1
ATOM 1451 N N . SER B 1 73 ? 3.438 -24.984 6.754 1 61.56 73 SER B N 1
ATOM 1452 C CA . SER B 1 73 ? 4.656 -24.25 7.086 1 61.56 73 SER B CA 1
ATOM 1453 C C . SER B 1 73 ? 4.977 -23.203 6.023 1 61.56 73 SER B C 1
ATOM 1455 O O . SER B 1 73 ? 4.707 -23.422 4.84 1 61.56 73 SER B O 1
ATOM 1457 N N . VAL B 1 74 ? 5.094 -21.969 6.586 1 59.09 74 VAL B N 1
ATOM 1458 C CA . VAL B 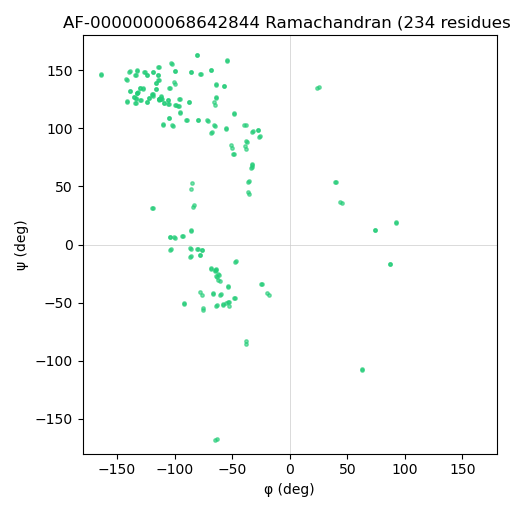1 74 ? 5.582 -20.953 5.656 1 59.09 74 VAL B CA 1
ATOM 1459 C C . VAL B 1 74 ? 6.812 -21.484 4.922 1 59.09 74 VAL B C 1
ATOM 1461 O O . VAL B 1 74 ? 7.785 -21.906 5.551 1 59.09 74 VAL B O 1
ATOM 1464 N N . SER B 1 75 ? 6.645 -21.688 3.566 1 65.75 75 SER B N 1
ATOM 1465 C CA . SER B 1 75 ? 7.711 -22.312 2.795 1 65.75 75 SER B CA 1
ATOM 1466 C C . SER B 1 75 ? 8.656 -21.281 2.197 1 65.75 75 SER B C 1
ATOM 1468 O O . SER B 1 75 ? 9.875 -21.391 2.332 1 65.75 75 SER B O 1
ATOM 1470 N N . ASP B 1 76 ? 7.984 -20.203 1.463 1 78.69 76 ASP B N 1
ATOM 1471 C CA . ASP B 1 76 ? 8.828 -19.219 0.81 1 78.69 76 ASP B CA 1
ATOM 1472 C C . ASP B 1 76 ? 8.312 -17.797 1.081 1 78.69 76 ASP B C 1
ATOM 1474 O O . ASP B 1 76 ? 7.105 -17.578 1.142 1 78.69 76 ASP B O 1
ATOM 1478 N N . THR B 1 77 ? 9.102 -17 1.636 1 80.81 77 THR B N 1
ATOM 1479 C CA . THR B 1 77 ? 8.766 -15.602 1.893 1 80.81 77 THR B CA 1
ATOM 1480 C C . THR B 1 77 ? 9.648 -14.672 1.068 1 80.81 77 THR B C 1
ATOM 1482 O O . THR B 1 77 ? 10.797 -15.008 0.753 1 80.81 77 THR B O 1
ATOM 1485 N N . PHE B 1 78 ? 9.078 -13.617 0.687 1 84 78 PHE B N 1
ATOM 1486 C CA . PHE B 1 78 ? 9.781 -12.547 -0.006 1 84 78 PHE B CA 1
ATOM 1487 C C . PHE B 1 78 ? 9.422 -11.188 0.588 1 84 78 PHE B C 1
ATOM 1489 O O . PHE B 1 78 ? 8.25 -10.891 0.818 1 84 78 PHE B O 1
ATOM 1496 N N . THR B 1 79 ? 10.445 -10.453 0.97 1 85.25 79 THR B N 1
ATOM 1497 C CA . THR B 1 79 ? 10.227 -9.094 1.443 1 85.25 79 THR B CA 1
ATOM 1498 C C . THR B 1 79 ? 11.25 -8.141 0.835 1 85.25 79 THR B C 1
ATOM 1500 O O . THR B 1 79 ? 12.445 -8.422 0.825 1 85.25 79 THR B O 1
ATOM 1503 N N . HIS B 1 80 ? 10.742 -7.086 0.232 1 87.75 80 HIS B N 1
ATOM 1504 C CA . HIS B 1 80 ? 11.609 -6.031 -0.285 1 87.75 80 HIS B CA 1
ATOM 1505 C C . HIS B 1 80 ? 11.148 -4.66 0.193 1 87.75 80 HIS B C 1
ATOM 1507 O O . HIS B 1 80 ? 9.977 -4.301 0.032 1 87.75 80 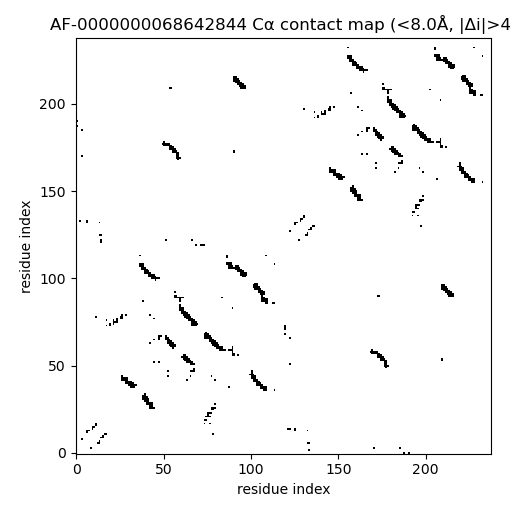HIS B O 1
ATOM 1513 N N . LYS B 1 81 ? 12.07 -4.035 0.784 1 85.38 81 LYS B N 1
ATOM 1514 C CA . LYS B 1 81 ? 11.812 -2.674 1.24 1 85.38 81 LYS B CA 1
ATOM 1515 C C . LYS B 1 81 ? 12.656 -1.664 0.469 1 85.38 81 LYS B C 1
ATOM 1517 O O . LYS B 1 81 ? 13.875 -1.825 0.353 1 85.38 81 LYS B O 1
ATOM 1522 N N . THR B 1 82 ? 12.047 -0.723 -0.089 1 89 82 THR B N 1
ATOM 1523 C CA . THR B 1 82 ? 12.734 0.321 -0.839 1 89 82 THR B CA 1
ATOM 1524 C C . THR B 1 82 ? 12.586 1.674 -0.15 1 89 82 THR B C 1
ATOM 1526 O O . THR B 1 82 ? 11.469 2.104 0.145 1 89 82 THR B O 1
ATOM 1529 N N . LEU B 1 83 ? 13.75 2.24 0.099 1 88.38 83 LEU B N 1
ATOM 1530 C CA . LEU B 1 83 ? 13.75 3.611 0.595 1 88.38 83 LEU B CA 1
ATOM 1531 C C . LEU B 1 83 ? 13.742 4.605 -0.56 1 88.38 83 LEU B C 1
ATOM 1533 O O . LEU B 1 83 ? 14.625 4.582 -1.413 1 88.38 83 LEU B O 1
ATOM 1537 N N . LEU B 1 84 ? 12.734 5.441 -0.532 1 90.5 84 LEU B N 1
ATOM 1538 C CA . LEU B 1 84 ? 12.547 6.395 -1.621 1 90.5 84 LEU B CA 1
ATOM 1539 C C . LEU B 1 84 ? 13.367 7.66 -1.38 1 90.5 84 LEU B C 1
ATOM 1541 O O . LEU B 1 84 ? 13.609 8.039 -0.231 1 90.5 84 LEU B O 1
ATOM 1545 N N . PRO B 1 85 ? 13.82 8.273 -2.543 1 90.5 85 PRO B N 1
ATOM 1546 C CA . PRO B 1 85 ? 14.391 9.609 -2.371 1 90.5 85 PRO B CA 1
ATOM 1547 C C . PRO B 1 85 ? 13.445 10.562 -1.653 1 90.5 85 PRO B C 1
ATOM 1549 O O . PRO B 1 85 ? 12.227 10.367 -1.675 1 90.5 85 PRO B O 1
ATOM 1552 N N . GLU B 1 86 ? 14.039 11.57 -1.1 1 89.94 86 GLU B N 1
ATOM 1553 C CA . GLU B 1 86 ? 13.273 12.492 -0.26 1 89.94 86 GLU B CA 1
ATOM 1554 C C . GLU B 1 86 ? 12.219 13.234 -1.072 1 89.94 86 GLU B C 1
ATOM 1556 O O . GLU B 1 86 ? 11.219 13.695 -0.523 1 89.94 86 GLU B O 1
ATOM 1561 N N . ASP B 1 87 ? 12.398 13.336 -2.336 1 90.75 87 ASP B N 1
ATOM 1562 C CA . ASP B 1 87 ? 11.484 14.133 -3.152 1 90.75 87 ASP B CA 1
ATOM 1563 C C . ASP B 1 87 ? 10.359 13.266 -3.727 1 90.75 87 ASP B C 1
ATOM 1565 O O . ASP B 1 87 ? 9.586 13.727 -4.566 1 90.75 87 ASP B O 1
ATOM 1569 N N . MET B 1 88 ? 10.289 12.023 -3.295 1 92.31 88 MET B N 1
ATOM 1570 C CA . MET B 1 88 ? 9.234 11.133 -3.771 1 92.31 88 MET B CA 1
ATOM 1571 C C . MET B 1 88 ? 8.102 11.047 -2.758 1 92.31 88 MET B C 1
ATOM 1573 O O . MET B 1 88 ? 8.328 11.164 -1.552 1 92.31 88 MET B O 1
ATOM 1577 N N . ASP B 1 89 ? 6.926 10.844 -3.287 1 93.94 89 ASP B N 1
ATOM 1578 C CA . ASP B 1 89 ? 5.73 10.688 -2.465 1 93.94 89 ASP B CA 1
ATOM 1579 C C . ASP B 1 89 ? 5.293 9.227 -2.41 1 93.94 89 ASP B C 1
ATOM 1581 O O . ASP B 1 89 ? 4.711 8.711 -3.369 1 93.94 89 ASP B O 1
ATOM 1585 N N . PRO B 1 90 ? 5.465 8.555 -1.264 1 95.44 90 PRO B N 1
ATOM 1586 C CA . PRO B 1 90 ? 5.074 7.148 -1.193 1 95.44 90 PRO B CA 1
ATOM 1587 C C . PRO B 1 90 ? 3.572 6.945 -1.39 1 95.44 90 PRO B C 1
ATOM 1589 O O . PRO B 1 90 ? 3.148 5.898 -1.89 1 95.44 90 PRO B O 1
ATOM 1592 N N . LEU B 1 91 ? 2.746 7.922 -1.046 1 95.56 91 LEU B N 1
ATOM 1593 C CA . LEU B 1 91 ? 1.297 7.77 -1.105 1 95.56 91 LEU B CA 1
ATOM 1594 C C . LEU B 1 91 ? 0.796 7.891 -2.541 1 95.56 91 LEU B C 1
ATOM 1596 O O . LEU B 1 91 ? -0.361 7.578 -2.83 1 95.56 91 LEU B O 1
ATOM 1600 N N . SER B 1 92 ? 1.671 8.281 -3.449 1 95.06 92 SER B N 1
ATOM 1601 C CA . SER B 1 92 ? 1.348 8.289 -4.871 1 95.06 92 SER B CA 1
ATOM 1602 C C . SER B 1 92 ? 1.61 6.926 -5.504 1 95.06 92 SER B C 1
ATOM 1604 O O . SER B 1 92 ? 1.579 6.789 -6.73 1 95.06 92 SER B O 1
ATOM 1606 N N . VAL B 1 93 ? 1.841 5.871 -4.777 1 96.19 93 VAL B N 1
ATOM 1607 C CA . VAL B 1 93 ? 2.244 4.535 -5.203 1 96.19 93 VAL B CA 1
ATOM 1608 C C . VAL B 1 93 ? 1.229 3.982 -6.199 1 96.19 93 VAL B C 1
ATOM 1610 O O . VAL B 1 93 ? 0.021 4.172 -6.035 1 96.19 93 VAL B O 1
ATOM 1613 N N . SER B 1 94 ? 1.701 3.402 -7.223 1 95.69 94 SER B N 1
ATOM 1614 C CA . SER B 1 94 ? 0.905 2.664 -8.195 1 95.69 94 SER B CA 1
ATOM 1615 C C . SER B 1 94 ? 1.524 1.304 -8.5 1 95.69 94 SER B C 1
ATOM 1617 O O . SER B 1 94 ? 2.727 1.204 -8.75 1 95.69 94 SER B O 1
ATOM 1619 N N . GLY B 1 95 ? 0.686 0.288 -8.438 1 96.38 95 GLY B N 1
ATOM 1620 C CA . GLY B 1 95 ? 1.185 -1.055 -8.688 1 96.38 95 GLY B CA 1
ATOM 1621 C C . GLY B 1 95 ? 0.527 -1.724 -9.883 1 96.38 95 GLY B C 1
ATOM 1622 O O . GLY B 1 95 ? -0.643 -1.467 -10.172 1 96.38 95 GLY B O 1
ATOM 1623 N N . THR B 1 96 ? 1.349 -2.561 -10.523 1 93.94 96 THR B N 1
ATOM 1624 C CA . THR B 1 96 ? 0.844 -3.416 -11.586 1 93.94 96 THR B CA 1
ATOM 1625 C C . THR B 1 96 ? 1.5 -4.793 -11.531 1 93.94 96 THR B C 1
ATOM 1627 O O . THR B 1 96 ? 2.727 -4.902 -11.562 1 93.94 96 THR B O 1
ATOM 1630 N N . LEU B 1 97 ? 0.645 -5.758 -11.43 1 94.06 97 LEU B N 1
ATOM 1631 C CA . LEU B 1 97 ? 1.145 -7.125 -11.5 1 94.06 97 LEU B CA 1
ATOM 1632 C C . LEU B 1 97 ? 0.998 -7.688 -12.914 1 94.06 97 LEU B C 1
ATOM 1634 O O . LEU B 1 97 ? -0.116 -7.789 -13.43 1 94.06 97 LEU B O 1
ATOM 1638 N N . THR B 1 98 ? 2.133 -8.031 -13.477 1 92.06 98 THR B N 1
ATOM 1639 C CA . THR B 1 98 ? 2.092 -8.586 -14.82 1 92.06 98 THR B CA 1
ATOM 1640 C C . THR B 1 98 ? 1.723 -10.07 -14.773 1 92.06 98 THR B C 1
ATOM 1642 O O . THR B 1 98 ? 1.862 -10.719 -13.742 1 92.06 98 THR B O 1
ATOM 1645 N N . PRO B 1 99 ? 1.312 -10.594 -15.906 1 90.25 99 PRO B N 1
ATOM 1646 C CA . PRO B 1 99 ? 0.986 -12.016 -15.977 1 90.25 99 PRO B CA 1
ATOM 1647 C C . PRO B 1 99 ? 2.186 -12.914 -15.672 1 90.25 99 PRO B C 1
ATOM 1649 O O . PRO B 1 99 ? 2.018 -14.047 -15.211 1 90.25 99 PRO B O 1
ATOM 1652 N N . GLU B 1 100 ? 3.369 -12.398 -15.922 1 89.62 100 GLU B N 1
ATOM 1653 C CA . GLU B 1 100 ? 4.582 -13.18 -15.695 1 89.62 100 GLU B CA 1
ATOM 1654 C C . GLU B 1 100 ? 4.969 -13.195 -14.219 1 89.62 100 GLU B C 1
ATOM 1656 O O . GLU B 1 100 ? 5.926 -13.859 -13.828 1 89.62 100 GLU B O 1
ATOM 1661 N N . GLY B 1 101 ? 4.223 -12.469 -13.43 1 91.31 101 GLY B N 1
ATOM 1662 C CA . GLY B 1 101 ? 4.488 -12.477 -12 1 91.31 101 GLY B CA 1
ATOM 1663 C C . GLY B 1 101 ? 5.441 -11.375 -11.562 1 91.31 101 GLY B C 1
ATOM 1664 O O . GLY B 1 101 ? 6.117 -11.508 -10.539 1 91.31 101 GLY B O 1
ATOM 1665 N N . MET B 1 102 ? 5.551 -10.383 -12.438 1 92.94 102 MET B N 1
ATOM 1666 C CA . MET B 1 102 ? 6.332 -9.203 -12.07 1 92.94 102 MET B CA 1
ATOM 1667 C C . MET B 1 102 ? 5.434 -8.102 -11.516 1 92.94 102 MET B C 1
ATOM 1669 O O . MET B 1 102 ? 4.426 -7.75 -12.133 1 92.94 102 MET B O 1
ATOM 1673 N N . LEU B 1 103 ? 5.812 -7.664 -10.266 1 94.62 103 LEU B N 1
ATOM 1674 C CA . LEU B 1 103 ? 5.121 -6.5 -9.711 1 94.62 103 LEU B CA 1
ATOM 1675 C C . LEU B 1 103 ? 5.906 -5.223 -9.984 1 94.62 103 LEU B C 1
ATOM 1677 O O . LEU B 1 103 ? 7.039 -5.074 -9.523 1 94.62 103 LEU B O 1
ATOM 1681 N N . VAL B 1 104 ? 5.324 -4.375 -10.797 1 93.88 104 VAL B N 1
ATOM 1682 C CA . VAL B 1 104 ? 5.934 -3.084 -11.094 1 93.88 104 VAL B CA 1
ATOM 1683 C C . VAL B 1 104 ? 5.281 -1.997 -10.242 1 93.88 104 VAL B C 1
ATOM 1685 O O . VAL B 1 104 ? 4.062 -1.83 -10.266 1 93.88 104 VAL B O 1
ATOM 1688 N N . VAL B 1 105 ? 6.082 -1.341 -9.422 1 96 105 VAL B N 1
ATOM 1689 C CA . VAL B 1 105 ? 5.586 -0.291 -8.539 1 96 105 VAL B CA 1
ATOM 1690 C C . VAL B 1 105 ? 6.211 1.047 -8.922 1 96 105 VAL B C 1
ATOM 1692 O O . VAL B 1 105 ? 7.414 1.123 -9.195 1 96 105 VAL B O 1
ATOM 1695 N N . SER B 1 106 ? 5.395 2.117 -9.023 1 95 106 SER B N 1
ATOM 1696 C CA . SER B 1 106 ? 5.898 3.455 -9.312 1 95 106 SER B CA 1
ATOM 1697 C C . SER B 1 106 ? 5.426 4.461 -8.266 1 95 106 SER B C 1
ATOM 1699 O O . SER B 1 106 ? 4.379 4.277 -7.645 1 95 106 SER B O 1
ATOM 1701 N N . VAL B 1 107 ? 6.211 5.414 -8.031 1 95.31 107 VAL B N 1
ATOM 1702 C CA . VAL B 1 107 ? 5.895 6.539 -7.152 1 95.31 107 VAL B CA 1
ATOM 1703 C C . VAL B 1 107 ? 6.258 7.848 -7.848 1 95.31 107 VAL B C 1
ATOM 1705 O O . VAL B 1 107 ? 7.172 7.887 -8.672 1 95.31 107 VAL B O 1
ATOM 1708 N N . MET B 1 108 ? 5.52 8.836 -7.516 1 93.94 108 MET B N 1
ATOM 1709 C CA . MET B 1 108 ? 5.727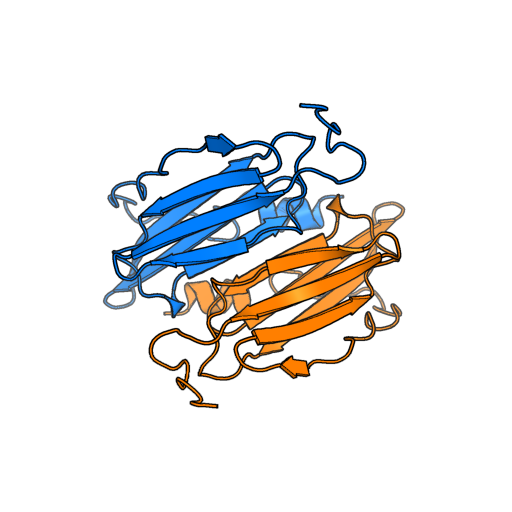 10.133 -8.148 1 93.94 108 MET B CA 1
ATOM 1710 C C . MET B 1 108 ? 6.48 11.078 -7.219 1 93.94 108 MET B C 1
ATOM 1712 O O . MET B 1 108 ? 6.461 10.906 -6 1 93.94 108 MET B O 1
ATOM 1716 N N . ARG B 1 109 ? 7.129 12.016 -7.91 1 92.44 109 ARG B N 1
ATOM 1717 C CA . ARG B 1 109 ? 7.762 13.086 -7.141 1 92.44 109 ARG B CA 1
ATOM 1718 C C . ARG B 1 109 ? 6.715 13.977 -6.48 1 92.44 109 ARG B C 1
ATOM 1720 O O . ARG B 1 109 ? 5.609 14.141 -7 1 92.44 109 ARG B O 1
ATOM 1727 N N . ILE B 1 110 ? 7.094 14.523 -5.348 1 87.69 110 ILE B N 1
ATOM 1728 C CA . ILE B 1 110 ? 6.203 15.469 -4.684 1 87.69 110 ILE B CA 1
ATOM 1729 C C . ILE B 1 110 ? 6.012 16.703 -5.562 1 87.69 110 ILE B C 1
ATOM 1731 O O . ILE B 1 110 ? 6.984 17.266 -6.078 1 87.69 110 ILE B O 1
ATOM 1735 N N . PRO B 1 111 ? 4.695 17.016 -5.82 1 77.12 111 PRO B N 1
ATOM 1736 C CA . PRO B 1 111 ? 4.414 18.109 -6.754 1 77.12 111 PRO B CA 1
ATOM 1737 C C . PRO B 1 111 ? 5.234 19.359 -6.457 1 77.12 111 PRO B C 1
ATOM 1739 O O . PRO B 1 111 ? 5.695 20.047 -7.383 1 77.12 111 PRO B O 1
ATOM 1742 N N . THR B 1 112 ? 5.262 19.688 -5.242 1 71 112 THR B N 1
ATOM 1743 C CA . THR B 1 112 ? 5.988 20.922 -4.922 1 71 112 THR B CA 1
ATOM 1744 C C . THR B 1 112 ? 7.469 20.766 -5.258 1 71 112 THR B C 1
ATOM 1746 O O . THR B 1 112 ? 8.18 21.766 -5.398 1 71 112 THR B O 1
ATOM 1749 N N . MET B 1 113 ? 7.844 19.578 -5.312 1 66.56 113 MET B N 1
ATOM 1750 C CA . MET B 1 113 ? 9.258 19.344 -5.586 1 66.56 113 MET B CA 1
ATOM 1751 C C . MET B 1 113 ? 9.469 18.906 -7.035 1 66.56 113 MET B C 1
ATOM 1753 O O . MET B 1 113 ? 10.578 18.562 -7.43 1 66.56 113 MET B O 1
ATOM 1757 N N . ARG B 1 114 ? 8.367 18.75 -7.715 1 59.09 114 ARG B N 1
ATOM 1758 C CA . ARG B 1 114 ? 8.453 18.375 -9.125 1 59.09 114 ARG B CA 1
ATOM 1759 C C . ARG B 1 114 ? 9.031 19.516 -9.961 1 59.09 114 ARG B C 1
ATOM 1761 O O . ARG B 1 114 ? 8.641 20.672 -9.805 1 59.09 114 ARG B O 1
ATOM 1768 N N . THR B 1 115 ? 10.352 19.453 -10.211 1 54.59 115 THR B N 1
ATOM 1769 C CA . THR B 1 115 ? 10.984 20.484 -11.023 1 54.59 115 THR B CA 1
ATOM 1770 C C . THR B 1 115 ? 10.297 20.609 -12.383 1 54.59 115 THR B C 1
ATOM 1772 O O . THR B 1 115 ? 10.062 19.594 -13.055 1 54.59 115 THR B O 1
ATOM 1775 N N . ASP B 1 116 ? 9.492 21.531 -12.469 1 48.5 116 ASP B N 1
ATOM 1776 C CA . ASP B 1 116 ? 9.141 21.891 -13.836 1 48.5 116 ASP B CA 1
ATOM 1777 C C . ASP B 1 116 ? 10.336 21.734 -14.773 1 48.5 116 ASP B C 1
ATOM 1779 O O . ASP B 1 116 ? 11.258 22.562 -14.766 1 48.5 116 ASP B O 1
ATOM 1783 N N . ARG B 1 117 ? 10.93 20.656 -14.828 1 40.34 117 ARG B N 1
ATOM 1784 C CA . ARG B 1 117 ? 11.961 20.688 -15.859 1 40.34 117 ARG B CA 1
ATOM 1785 C C . ARG B 1 117 ? 11.398 21.203 -17.188 1 40.34 117 ARG B C 1
ATOM 1787 O O . ARG B 1 117 ? 10.461 20.625 -17.734 1 40.34 117 ARG B O 1
ATOM 1794 N N . HIS B 1 118 ? 11.344 22.422 -17.297 1 36.53 118 HIS B N 1
ATOM 1795 C CA . HIS B 1 118 ? 11.398 23.094 -18.594 1 36.53 118 HIS B CA 1
ATOM 1796 C C . HIS B 1 118 ? 12.273 22.312 -19.578 1 36.53 118 HIS B C 1
ATOM 1798 O O . HIS B 1 118 ? 13.461 22.109 -19.312 1 36.53 118 HIS B O 1
ATOM 1804 N N . GLU B 1 119 ? 11.789 21.156 -19.969 1 30.72 119 GLU B N 1
ATOM 1805 C CA . GLU B 1 119 ? 12.312 21.109 -21.328 1 30.72 119 GLU B CA 1
ATOM 1806 C C . GLU B 1 119 ? 11.867 22.328 -22.141 1 30.72 119 GLU B C 1
ATOM 1808 O O . GLU B 1 119 ? 10.758 22.828 -21.953 1 30.72 119 GLU B O 1
#

InterPro domains:
  IPR002068 Alpha crystallin/Hsp20 domain [PF00011] (37-111)
  IPR002068 Alpha crystallin/Hsp20 domain [PS01031] (19-119)
  IPR008978 HSP20-like chaperone [G3DSA:2.60.40.790] (24-115)
  IPR008978 HSP20-like chaperone [SSF49764] (35-115)

Radius of gyration: 17.69 Å; Cα contacts (8 Å, |Δi|>4): 504; chains: 2; bounding box: 36×51×50 Å

Foldseek 3Di:
DCVVVVCPVCCCVVVPVLPPPLPPDQQPWDDFDDDQFKTKIKGQQQVADPVQWDWDFDDQKTKIKGWDQDPNRGDHIYIDIDGHPPQWDRVQWDWDADPNRMIMIMTGGDVVSRPPPPD/DCVVVVCPVCCCVVVPVLPPPLPPDQQPWDDFDDDQFKTKIKGQQQVADPVQWDWDFDDQKTKIWGWDQDPNRGDHIYIDIDGHPPQWDRVQWDWDADPNRMIMIMTGGDVVSRPPPPD

Organism: Oncorhynchus mykiss (NCBI:txid8022)

Sequence (238 aa):
MIYATLIISDARSVFGPTSGTVTGRPASMGMVRSLGESYYMSADVSQFEPHDIVLMAYNHNIVIHAEKVSDGSVSDTFTHKTLLPEDMDPLSVSGTLTPEGMLVVSVMRIPTMRTDRHEMIYATLIISDARSVFGPTSGTVTGRPASMGMVRSLGESYYMSADVSQFEPHDIVLMAYNHNIVIHAEKVSDGSVSDTFTHKTLLPEDMDPLSVSGTLTPEGMLVVSVMRIPTMRTDRHE